Protein AF-A0AAV4V6W4-F1 (afdb_monomer_lite)

Radius of gyration: 23.02 Å; chains: 1; bounding box: 45×63×64 Å

Organism: Caerostris extrusa (NCBI:txid172846)

Sequence (185 aa):
MSIPEIDKEVYGETLLVRFGTELNCKTQCAIHQIRQISEDVLEKIPEDFPMADFYGKVSEESCVQPFTADIERGLKGELPWNEEMDELGDALASDAVPQIWASKAYPSLLPLGSWFSDLLQRYRALHHWVSSDFALPPTMWLGGLFSPQSFLTAVIQTSGRKHDLPLDKLSIHCEVTKKCRTSSF

Structure (mmCIF, N/CA/C/O backbone):
data_AF-A0AAV4V6W4-F1
#
_entry.id   AF-A0AAV4V6W4-F1
#
loop_
_atom_site.group_PDB
_atom_site.id
_atom_site.type_symbol
_atom_site.label_atom_id
_atom_site.label_alt_id
_atom_site.label_comp_id
_atom_site.label_asym_id
_atom_site.label_entity_id
_atom_site.label_seq_id
_atom_site.pdbx_PDB_ins_code
_atom_site.Cartn_x
_atom_site.Cartn_y
_atom_site.Cartn_z
_atom_site.occupancy
_atom_site.B_iso_or_equiv
_atom_site.auth_seq_id
_atom_site.auth_comp_id
_atom_site.auth_asym_id
_atom_site.auth_atom_id
_atom_site.pdbx_PDB_model_num
ATOM 1 N N . MET A 1 1 ? -1.783 33.850 17.883 1.00 33.12 1 MET A N 1
ATOM 2 C CA . MET A 1 1 ? -3.215 33.503 17.850 1.00 33.12 1 MET A CA 1
ATOM 3 C C . MET A 1 1 ? -3.389 32.438 18.910 1.00 33.12 1 MET A C 1
ATOM 5 O O . MET A 1 1 ? -2.858 31.351 18.742 1.00 33.12 1 MET A O 1
ATOM 9 N N . SER A 1 2 ? -3.912 32.822 20.071 1.00 28.48 2 SER A N 1
ATOM 10 C CA . SER A 1 2 ? -4.005 31.937 21.232 1.00 28.48 2 SER A CA 1
ATOM 11 C C . SER A 1 2 ? -5.044 30.861 20.946 1.00 28.48 2 SER A C 1
ATOM 13 O O . SER A 1 2 ? -6.168 31.191 20.572 1.00 28.48 2 SER A O 1
ATOM 15 N N . ILE A 1 3 ? -4.641 29.599 21.068 1.00 29.77 3 ILE A N 1
ATOM 16 C CA . ILE A 1 3 ? -5.547 28.453 21.005 1.00 29.77 3 ILE A CA 1
ATOM 17 C C . ILE A 1 3 ? -6.545 28.641 22.158 1.00 29.77 3 ILE A C 1
ATOM 19 O O . ILE A 1 3 ? -6.091 28.834 23.289 1.00 29.77 3 ILE A O 1
ATOM 23 N N . PRO A 1 4 ? -7.864 28.691 21.899 1.00 36.84 4 PRO A N 1
ATOM 24 C CA . PRO A 1 4 ? -8.839 28.834 22.969 1.00 36.84 4 PRO A CA 1
ATOM 25 C C . PRO A 1 4 ? -8.706 27.646 23.924 1.00 36.84 4 PRO A C 1
ATOM 27 O O . PRO A 1 4 ? -8.562 26.505 23.494 1.00 36.84 4 PRO A O 1
ATOM 30 N N . GLU A 1 5 ? -8.701 27.939 25.219 1.00 42.09 5 GLU A N 1
ATOM 31 C CA . GLU A 1 5 ? -8.676 26.953 26.293 1.00 42.09 5 GLU A CA 1
ATOM 32 C C . GLU A 1 5 ? -10.005 26.192 26.235 1.00 42.09 5 GLU A C 1
ATOM 34 O O . GLU A 1 5 ? -11.063 26.754 26.516 1.00 42.09 5 GLU A O 1
ATOM 39 N N . ILE A 1 6 ? -9.965 24.962 25.717 1.00 49.00 6 ILE A N 1
ATOM 40 C CA . ILE A 1 6 ? -11.178 24.198 25.439 1.00 49.00 6 ILE A CA 1
ATOM 41 C C . ILE A 1 6 ? -11.596 23.427 26.691 1.00 49.00 6 ILE A C 1
ATOM 43 O O . ILE A 1 6 ? -10.791 22.736 27.317 1.00 49.00 6 ILE A O 1
ATOM 47 N N . ASP A 1 7 ? -12.864 23.589 27.053 1.00 40.06 7 ASP A N 1
ATOM 48 C CA . ASP A 1 7 ? -13.449 23.132 28.305 1.00 40.06 7 ASP A CA 1
ATOM 49 C C . ASP A 1 7 ? -13.517 21.596 28.374 1.00 40.06 7 ASP A C 1
ATOM 51 O O . ASP A 1 7 ? -14.183 20.943 27.566 1.00 40.06 7 ASP A O 1
ATOM 55 N N . LYS A 1 8 ? -12.801 20.998 29.334 1.00 44.50 8 LYS A N 1
ATOM 56 C CA . LYS A 1 8 ? -12.671 19.534 29.480 1.00 44.50 8 LYS A CA 1
ATOM 57 C C . LYS A 1 8 ? -14.000 18.847 29.829 1.00 44.50 8 LYS A C 1
ATOM 59 O O . LYS A 1 8 ? -14.133 17.646 29.593 1.00 44.50 8 LYS A O 1
ATOM 64 N N . GLU A 1 9 ? -14.977 19.587 30.354 1.00 41.84 9 GLU A N 1
ATOM 65 C CA . GLU A 1 9 ? -16.300 19.066 30.730 1.00 41.84 9 GLU A CA 1
ATOM 66 C C . GLU A 1 9 ? -17.148 18.657 29.512 1.00 41.84 9 GLU A C 1
ATOM 68 O O . GLU A 1 9 ? -17.748 17.582 29.515 1.00 41.84 9 GLU A O 1
ATOM 73 N N . VAL A 1 10 ? -17.104 19.428 28.421 1.00 45.91 10 VAL A N 1
ATOM 74 C CA . VAL A 1 10 ? -17.884 19.159 27.194 1.00 45.91 10 VAL A CA 1
ATOM 75 C C . VAL A 1 10 ? -17.374 17.908 26.450 1.00 45.91 10 VAL A C 1
ATOM 77 O O . VAL A 1 10 ? -18.138 17.179 25.809 1.00 45.91 10 VAL A O 1
ATOM 80 N N . TYR A 1 11 ? -16.078 17.598 26.570 1.00 47.44 11 TYR A N 1
ATOM 81 C CA . TYR A 1 11 ? -15.470 16.396 25.979 1.00 47.44 11 TYR A CA 1
ATOM 82 C C . TYR A 1 11 ? -15.709 15.134 26.796 1.00 47.44 11 TYR A C 1
ATOM 84 O O . TYR A 1 11 ? -15.918 14.068 26.213 1.00 47.44 11 TYR A O 1
ATOM 92 N N . GLY A 1 12 ? -15.723 15.260 28.127 1.00 44.00 12 GLY A N 1
ATOM 93 C CA . GLY A 1 12 ? -16.172 14.189 29.011 1.00 44.00 12 GLY A CA 1
ATOM 94 C C . GLY A 1 12 ? -17.589 13.759 28.646 1.00 44.00 12 GLY A C 1
ATOM 95 O O . GLY A 1 12 ? -17.835 12.568 28.480 1.00 44.00 12 GLY A O 1
ATOM 96 N N . GLU A 1 13 ? -18.483 14.720 28.403 1.00 41.16 13 GLU A N 1
ATOM 97 C CA . GLU A 1 13 ? -19.840 14.448 27.929 1.00 41.16 13 GLU A CA 1
ATOM 98 C C . GLU A 1 13 ? -19.877 13.847 26.520 1.00 41.16 13 GLU A C 1
ATOM 100 O O . GLU A 1 13 ? -20.641 12.923 26.305 1.00 41.16 13 GLU A O 1
ATOM 105 N N . THR A 1 14 ? -19.040 14.261 25.567 1.00 46.94 14 THR A N 1
ATOM 106 C CA . THR A 1 14 ? -19.066 13.689 24.200 1.00 46.94 14 THR A CA 1
ATOM 107 C C . THR A 1 14 ? -18.572 12.234 24.161 1.00 46.94 14 THR A C 1
ATOM 109 O O . THR A 1 14 ? -19.187 11.385 23.508 1.00 46.94 14 THR A O 1
ATOM 112 N N . LEU A 1 15 ? -17.520 11.913 24.926 1.00 48.00 15 LEU A N 1
ATOM 113 C CA . LEU A 1 15 ? -17.068 10.534 25.137 1.00 48.00 15 LEU A CA 1
ATOM 114 C C . LEU A 1 15 ? -18.125 9.723 25.905 1.00 48.00 15 LEU A C 1
ATOM 116 O O . LEU A 1 15 ? -18.456 8.622 25.480 1.00 48.00 15 LEU A O 1
ATOM 120 N N . LEU A 1 16 ? -18.723 10.267 26.971 1.00 47.53 16 LEU A N 1
ATOM 121 C CA . LEU A 1 16 ? -19.797 9.613 27.739 1.00 47.53 16 LEU A CA 1
ATOM 122 C C . LEU A 1 16 ? -21.108 9.452 26.947 1.00 47.53 16 LEU A C 1
ATOM 124 O O . LEU A 1 16 ? -21.844 8.497 27.173 1.00 47.53 16 LEU A O 1
ATOM 128 N N . VAL A 1 17 ? -21.417 10.348 26.009 1.00 46.47 17 VAL A N 1
ATOM 129 C CA . VAL A 1 17 ? -22.643 10.313 25.196 1.00 46.47 17 VAL A CA 1
ATOM 130 C C . VAL A 1 17 ? -22.543 9.253 24.098 1.00 46.47 17 VAL A C 1
ATOM 132 O O . VAL A 1 17 ? -23.532 8.561 23.853 1.00 46.47 17 VAL A O 1
ATOM 135 N N . ARG A 1 18 ? -21.370 9.053 23.476 1.00 51.38 18 ARG A N 1
ATOM 136 C CA . ARG A 1 18 ? -21.176 7.973 22.484 1.00 51.38 18 ARG A CA 1
ATOM 137 C C . ARG A 1 18 ? -20.936 6.605 23.113 1.00 51.38 18 ARG A C 1
ATOM 139 O O . ARG A 1 18 ? -21.454 5.606 22.621 1.00 51.38 18 ARG A O 1
ATOM 146 N N . PHE A 1 19 ? -20.186 6.551 24.207 1.00 50.66 19 PHE A N 1
ATOM 147 C CA . PHE A 1 19 ? -19.845 5.298 24.879 1.00 50.66 19 PHE A CA 1
ATOM 148 C C . PHE A 1 19 ? -20.832 4.881 25.982 1.00 50.66 19 PHE A C 1
ATOM 150 O O . PHE A 1 19 ? -20.661 3.823 26.598 1.00 50.66 19 PHE A O 1
ATOM 157 N N . GLY A 1 20 ? -21.904 5.665 26.142 1.00 42.03 20 GLY A N 1
ATOM 158 C CA . GLY A 1 20 ? -22.973 5.475 27.112 1.00 42.03 20 GLY A CA 1
ATOM 159 C C . GLY A 1 20 ? -22.592 6.015 28.488 1.00 42.03 20 GLY A C 1
ATOM 160 O O . GLY A 1 20 ? -21.479 5.820 28.968 1.00 42.03 20 GLY A O 1
ATOM 161 N N . THR A 1 21 ? -23.552 6.647 29.161 1.00 39.69 21 THR A N 1
ATOM 162 C CA . THR A 1 21 ? -23.461 7.196 30.529 1.00 39.69 21 THR A CA 1
ATOM 163 C C . THR A 1 21 ? -23.244 6.143 31.627 1.00 39.69 21 THR A C 1
ATOM 165 O O . THR A 1 21 ? -23.417 6.414 32.810 1.00 39.69 21 THR A O 1
ATOM 168 N N . GLU A 1 22 ? -22.820 4.944 31.258 1.00 42.09 22 GLU A N 1
ATOM 169 C CA . GLU A 1 22 ? -22.267 3.937 32.142 1.00 42.09 22 GLU A CA 1
ATOM 170 C C . GLU A 1 22 ? -20.999 3.440 31.455 1.00 42.09 22 GLU A C 1
ATOM 172 O O . GLU A 1 22 ? -21.069 2.935 30.333 1.00 42.09 22 GLU A O 1
ATOM 177 N N . LEU A 1 23 ? -19.844 3.572 32.114 1.00 47.47 23 LEU A N 1
ATOM 178 C CA . LEU A 1 23 ? -18.607 2.887 31.734 1.00 47.47 23 LEU A CA 1
ATOM 179 C C . LEU A 1 23 ? -18.874 1.370 31.794 1.00 47.47 23 LEU A C 1
ATOM 181 O O . LEU A 1 23 ? -18.584 0.699 32.782 1.00 47.47 23 LEU A O 1
ATOM 185 N N . ASN A 1 24 ? -19.533 0.826 30.775 1.00 48.62 24 ASN A N 1
ATOM 186 C CA . ASN A 1 24 ? -19.860 -0.582 30.735 1.00 48.62 24 ASN A CA 1
ATOM 187 C C . ASN A 1 24 ? -18.595 -1.353 30.324 1.00 48.62 24 ASN A C 1
ATOM 189 O O . ASN A 1 24 ? -17.735 -0.855 29.591 1.00 48.62 24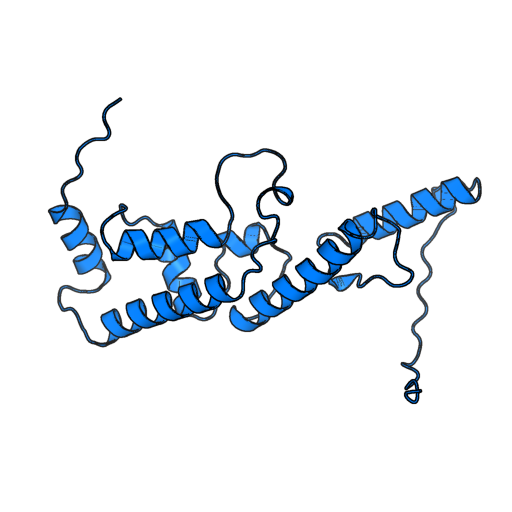 ASN A O 1
ATOM 193 N N . CYS A 1 25 ? -18.492 -2.596 30.789 1.00 47.81 25 CYS A N 1
ATOM 194 C CA . CYS A 1 25 ? -17.342 -3.458 30.528 1.00 47.81 25 CYS A CA 1
ATOM 195 C C . CYS A 1 25 ? -17.040 -3.623 29.023 1.00 47.81 25 CYS A C 1
ATOM 197 O O . CYS A 1 25 ? -15.876 -3.667 28.648 1.00 47.81 25 CYS A O 1
ATOM 199 N N . LYS A 1 26 ? -18.051 -3.631 28.142 1.00 43.03 26 LYS A N 1
ATOM 200 C CA . LYS A 1 26 ? -17.878 -3.739 26.680 1.00 43.03 26 LYS A CA 1
ATOM 201 C C . LYS A 1 26 ? -17.225 -2.500 26.079 1.00 43.03 26 LYS A C 1
ATOM 203 O O . LYS A 1 26 ? -16.376 -2.639 25.207 1.00 43.03 26 LYS A O 1
ATOM 208 N N . THR A 1 27 ? -17.583 -1.313 26.556 1.00 51.97 27 THR A N 1
ATOM 209 C CA . THR A 1 27 ? -16.978 -0.058 26.109 1.00 51.97 27 THR A CA 1
ATOM 210 C C . THR A 1 27 ? -15.506 0.022 26.518 1.00 51.97 27 THR A C 1
ATOM 212 O O . THR A 1 27 ? -14.640 0.327 25.700 1.00 51.97 27 THR A O 1
ATOM 215 N N . GLN A 1 28 ? -15.195 -0.337 27.767 1.00 58.72 28 GLN A N 1
ATOM 216 C CA . GLN A 1 28 ? -13.808 -0.440 28.230 1.00 58.72 28 GLN A CA 1
ATOM 217 C C . GLN A 1 28 ? -13.022 -1.523 27.481 1.00 58.72 28 GLN A C 1
ATOM 219 O O . GLN A 1 28 ? -11.860 -1.304 27.149 1.00 58.72 28 GLN A O 1
ATOM 224 N N . CYS A 1 29 ? -13.646 -2.665 27.179 1.00 57.53 29 CYS A N 1
ATOM 225 C CA . CYS A 1 29 ? -13.028 -3.713 26.370 1.00 57.53 29 CYS A CA 1
ATOM 226 C C . CYS A 1 29 ? -12.731 -3.238 24.944 1.00 57.53 29 CYS A C 1
ATOM 228 O O . CYS A 1 29 ? -11.644 -3.519 24.455 1.00 57.53 29 CYS A O 1
ATOM 230 N N . ALA A 1 30 ? -13.637 -2.493 24.302 1.00 59.16 30 ALA A N 1
ATOM 231 C CA . ALA A 1 30 ? -13.412 -1.942 22.965 1.00 59.16 30 ALA A CA 1
ATOM 232 C C . ALA A 1 30 ? -12.249 -0.936 22.954 1.00 59.16 30 ALA A C 1
ATOM 234 O O . ALA A 1 30 ? -11.364 -1.026 22.109 1.00 59.16 30 ALA A O 1
ATOM 235 N N . ILE A 1 31 ? -12.186 -0.042 23.946 1.00 63.66 31 ILE A N 1
ATOM 236 C CA . ILE A 1 31 ? -11.075 0.910 24.107 1.00 63.66 31 ILE A CA 1
ATOM 237 C C . ILE A 1 31 ? -9.745 0.179 24.348 1.00 63.66 31 ILE A C 1
ATOM 239 O O . ILE A 1 31 ? -8.727 0.534 23.756 1.00 63.66 31 ILE A O 1
ATOM 243 N N . HIS A 1 32 ? -9.738 -0.853 25.197 1.00 67.06 32 HIS A N 1
ATOM 244 C CA . HIS A 1 32 ? -8.544 -1.665 25.447 1.00 67.06 32 HIS A CA 1
ATOM 245 C C . HIS A 1 32 ? -8.108 -2.436 24.195 1.00 67.06 32 HIS A C 1
ATOM 247 O O . HIS A 1 32 ? -6.918 -2.543 23.918 1.00 67.06 32 HIS A O 1
ATOM 253 N N . GLN A 1 33 ? -9.062 -2.955 23.423 1.00 69.12 33 GLN A N 1
ATOM 254 C CA . GLN A 1 33 ? -8.794 -3.667 22.180 1.00 69.12 33 GLN A CA 1
ATOM 255 C C . GLN A 1 33 ? -8.196 -2.736 21.121 1.00 69.12 33 GLN A C 1
ATOM 257 O O . GLN A 1 33 ? -7.191 -3.08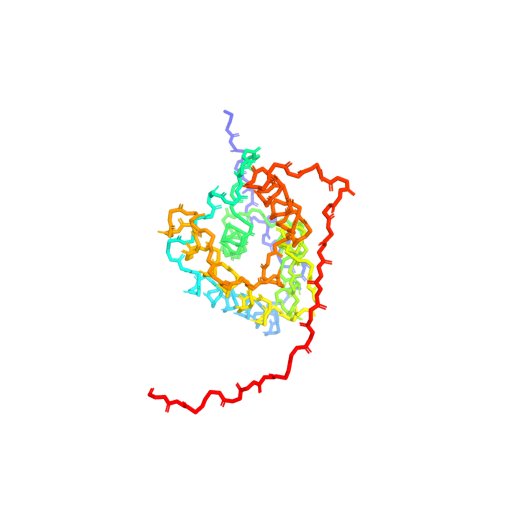9 20.514 1.00 69.12 33 GLN A O 1
ATOM 262 N N . ILE A 1 34 ? -8.764 -1.541 20.934 1.00 66.94 34 ILE A N 1
ATOM 263 C CA . ILE A 1 34 ? -8.236 -0.540 19.996 1.00 66.94 34 ILE A CA 1
ATOM 264 C C . ILE A 1 34 ? -6.813 -0.136 20.392 1.00 66.94 34 ILE A C 1
ATOM 266 O O . ILE A 1 34 ? -5.942 -0.110 19.528 1.00 66.94 34 ILE A O 1
ATOM 270 N N . ARG A 1 35 ? -6.560 0.098 21.689 1.00 68.94 35 ARG A N 1
ATOM 271 C CA . ARG A 1 35 ? -5.213 0.380 22.216 1.00 68.94 35 ARG A CA 1
ATOM 272 C C . ARG A 1 35 ? -4.220 -0.740 21.932 1.00 68.94 35 ARG A C 1
ATOM 274 O O . ARG A 1 35 ? -3.115 -0.487 21.477 1.00 68.94 35 ARG A O 1
ATOM 281 N N . GLN A 1 36 ? -4.619 -1.981 22.175 1.00 73.31 36 GLN A N 1
ATOM 282 C CA . GLN A 1 36 ? -3.742 -3.118 21.929 1.00 73.31 36 GLN A CA 1
ATOM 283 C C . GLN A 1 36 ? -3.433 -3.272 20.432 1.00 73.31 36 GLN A C 1
ATOM 285 O O . GLN A 1 36 ? -2.292 -3.515 20.059 1.00 73.31 36 GLN A O 1
ATOM 290 N N . ILE A 1 37 ? -4.427 -3.074 19.561 1.00 71.00 37 ILE A N 1
ATOM 291 C CA . ILE A 1 37 ? -4.232 -3.122 18.106 1.00 71.00 37 ILE A CA 1
ATOM 292 C C . ILE A 1 37 ? -3.329 -1.975 17.637 1.00 71.00 37 ILE A C 1
ATOM 294 O O . ILE A 1 37 ? -2.478 -2.195 16.776 1.00 71.00 37 ILE A O 1
ATOM 298 N N . SER A 1 38 ? -3.488 -0.765 18.184 1.00 67.06 38 SER A N 1
ATOM 299 C CA . SER A 1 38 ? -2.622 0.362 17.832 1.00 67.06 38 SER A CA 1
ATOM 300 C C . SER A 1 38 ? -1.179 0.108 18.256 1.00 67.06 38 SER A C 1
ATOM 302 O O . SER A 1 38 ? -0.285 0.263 17.430 1.00 67.06 38 SER A O 1
ATOM 304 N N . GLU A 1 39 ? -0.951 -0.354 19.486 1.00 71.69 39 GLU A N 1
ATOM 305 C CA . GLU A 1 39 ? 0.382 -0.720 19.983 1.00 71.69 39 GLU A CA 1
ATOM 306 C C . GLU A 1 39 ? 1.023 -1.823 19.121 1.00 71.69 39 GLU A C 1
ATOM 308 O O . GLU A 1 39 ? 2.155 -1.664 18.662 1.00 71.69 39 GLU A O 1
ATOM 313 N N . ASP A 1 40 ? 0.275 -2.883 18.797 1.00 73.62 40 ASP A N 1
ATOM 314 C CA . ASP A 1 40 ? 0.742 -3.990 17.951 1.00 73.62 40 ASP A CA 1
ATOM 315 C C . ASP A 1 40 ? 1.117 -3.538 16.527 1.00 73.62 40 ASP A C 1
ATOM 317 O O . ASP A 1 40 ? 2.010 -4.113 15.891 1.00 73.62 40 ASP A O 1
ATOM 321 N N . VAL A 1 41 ? 0.396 -2.554 15.980 1.00 69.88 41 VAL A N 1
ATOM 322 C CA . VAL A 1 41 ? 0.697 -1.960 14.671 1.00 69.88 41 VAL A CA 1
ATOM 323 C C . VAL A 1 41 ? 1.952 -1.101 14.768 1.00 69.88 41 VAL A C 1
ATOM 325 O O . VAL A 1 41 ? 2.839 -1.243 13.927 1.00 69.88 41 VAL A O 1
ATOM 328 N N . LEU A 1 42 ? 2.047 -0.255 15.796 1.00 70.12 42 LEU A N 1
ATOM 329 C CA . LEU A 1 42 ? 3.180 0.639 16.031 1.00 70.12 42 LEU A CA 1
ATOM 330 C C . LEU A 1 42 ? 4.487 -0.135 16.240 1.00 70.12 42 LEU A C 1
ATOM 332 O O . LEU A 1 42 ? 5.493 0.217 15.628 1.00 70.12 42 LEU A O 1
ATOM 336 N N . GLU A 1 43 ? 4.469 -1.219 17.021 1.00 74.00 43 GLU A N 1
ATOM 337 C CA . GLU A 1 43 ? 5.651 -2.052 17.293 1.00 74.00 43 GLU A CA 1
ATOM 338 C C . GLU A 1 43 ? 6.212 -2.701 16.019 1.00 74.00 43 GLU A C 1
ATOM 340 O O . GLU A 1 43 ? 7.421 -2.875 15.857 1.00 74.00 43 GLU A O 1
ATOM 345 N N . LYS A 1 44 ? 5.339 -3.068 15.080 1.00 70.88 44 LYS A N 1
ATOM 346 C CA . LYS A 1 44 ? 5.743 -3.772 13.858 1.00 70.88 44 LYS A CA 1
ATOM 347 C C . LYS A 1 44 ? 6.232 -2.838 12.751 1.00 70.88 44 LYS A C 1
ATOM 349 O O . LYS A 1 44 ? 6.675 -3.337 11.709 1.00 70.88 44 LYS A O 1
ATOM 354 N N . ILE A 1 45 ? 6.144 -1.520 12.934 1.00 67.19 45 ILE A N 1
ATOM 355 C CA . ILE A 1 45 ? 6.661 -0.542 11.973 1.00 67.19 45 ILE A CA 1
ATOM 356 C C . ILE A 1 45 ? 8.188 -0.463 12.135 1.00 67.19 45 ILE A C 1
ATOM 358 O O . ILE A 1 45 ? 8.667 -0.147 13.219 1.00 67.19 45 ILE A O 1
ATOM 362 N N . PRO A 1 46 ? 8.981 -0.752 11.083 1.00 66.19 46 PRO A N 1
ATOM 363 C CA . PRO A 1 46 ? 10.433 -0.589 11.139 1.00 66.19 46 PRO A CA 1
ATOM 364 C C . PRO A 1 46 ? 10.822 0.869 11.426 1.00 66.19 46 PRO A C 1
ATOM 366 O O . PRO A 1 46 ? 10.237 1.768 10.826 1.00 66.19 46 PRO A O 1
ATOM 369 N N . GLU A 1 47 ? 11.843 1.101 12.261 1.00 58.75 47 GLU A N 1
ATOM 370 C CA . GLU A 1 47 ? 12.336 2.457 12.587 1.00 58.75 47 GLU A CA 1
ATOM 371 C C . GLU A 1 47 ? 12.774 3.241 11.337 1.00 58.75 47 GLU A C 1
ATOM 373 O O . GLU A 1 47 ? 12.521 4.437 11.229 1.00 58.75 47 GLU A O 1
ATOM 378 N N . ASP A 1 48 ? 13.347 2.542 10.352 1.00 57.75 48 ASP A N 1
ATOM 379 C CA . ASP A 1 48 ? 13.795 3.115 9.079 1.00 57.75 48 ASP A CA 1
ATOM 380 C C . ASP A 1 48 ? 12.686 3.198 8.021 1.00 57.75 48 ASP A C 1
ATOM 382 O O . ASP A 1 48 ? 12.988 3.423 6.851 1.00 57.75 48 ASP A O 1
ATOM 386 N N . PHE A 1 49 ? 11.411 2.962 8.361 1.00 59.69 49 PHE A N 1
ATOM 387 C CA . PHE A 1 49 ? 10.327 3.152 7.398 1.00 59.69 49 PHE A CA 1
ATOM 388 C C . PHE A 1 49 ? 10.321 4.630 6.976 1.00 59.69 49 PHE A C 1
ATOM 390 O O . PHE A 1 49 ? 9.975 5.479 7.801 1.00 59.69 49 PHE A O 1
ATOM 397 N N . PRO A 1 50 ? 10.699 4.979 5.725 1.00 54.53 50 PRO A N 1
ATOM 398 C CA . PRO A 1 50 ? 10.870 6.344 5.283 1.00 54.53 50 PRO A CA 1
ATOM 399 C C . PRO A 1 50 ? 9.482 6.882 4.996 1.00 54.53 50 PRO A C 1
ATOM 401 O O . PRO A 1 50 ? 8.991 6.971 3.868 1.00 54.53 50 PRO A O 1
ATOM 404 N N . MET A 1 51 ? 8.810 7.193 6.089 1.00 46.62 51 MET A N 1
ATOM 405 C CA . MET A 1 51 ? 7.434 7.604 6.081 1.00 46.62 51 MET A CA 1
ATOM 406 C C . MET A 1 51 ? 7.295 8.973 5.408 1.00 46.62 51 MET A C 1
ATOM 408 O O . MET A 1 51 ? 6.224 9.286 4.915 1.00 46.62 51 MET A O 1
ATOM 412 N N . ALA A 1 52 ? 8.390 9.740 5.325 1.00 45.47 52 ALA A N 1
ATOM 413 C CA . ALA A 1 52 ? 8.514 10.994 4.590 1.00 45.47 52 ALA A CA 1
ATOM 414 C C . ALA A 1 52 ? 8.710 10.810 3.070 1.00 45.47 52 ALA A C 1
ATOM 416 O O . ALA A 1 52 ? 8.193 11.610 2.291 1.00 45.47 52 ALA A O 1
ATOM 417 N N . ASP A 1 53 ? 9.395 9.750 2.625 1.00 43.06 53 ASP A N 1
ATOM 418 C CA . ASP A 1 53 ? 9.771 9.582 1.209 1.00 43.06 53 ASP A CA 1
ATOM 419 C C . ASP A 1 53 ? 8.616 9.067 0.336 1.00 43.06 53 ASP A C 1
ATOM 421 O O . ASP A 1 53 ? 8.643 9.203 -0.888 1.00 43.06 53 ASP A O 1
ATOM 425 N N . PHE A 1 54 ? 7.558 8.528 0.953 1.00 42.34 54 PHE A N 1
ATOM 426 C CA . PHE A 1 54 ? 6.321 8.162 0.255 1.00 42.34 54 PHE A CA 1
ATOM 427 C C . PHE A 1 54 ? 5.448 9.376 -0.117 1.00 42.34 54 PHE A C 1
ATOM 429 O O . PHE A 1 54 ? 4.525 9.238 -0.922 1.00 42.34 54 PHE A O 1
ATOM 436 N N . TYR A 1 55 ? 5.736 10.567 0.426 1.00 46.91 55 TYR A N 1
ATOM 437 C CA . TYR A 1 55 ? 4.913 11.767 0.261 1.00 46.91 55 TYR A CA 1
ATOM 438 C C . TYR A 1 55 ? 5.720 12.931 -0.306 1.00 46.91 55 TYR A C 1
ATOM 440 O O . TYR A 1 55 ? 6.146 13.856 0.385 1.00 46.91 55 TYR A O 1
ATOM 448 N N . GLY A 1 56 ? 5.864 12.945 -1.627 1.00 35.44 56 GLY A N 1
ATOM 449 C CA . GLY A 1 56 ? 6.166 14.188 -2.322 1.00 35.44 56 GLY A CA 1
ATOM 450 C C . GLY A 1 56 ? 5.062 15.227 -2.071 1.00 35.44 56 GLY A C 1
ATOM 451 O O . GLY A 1 56 ? 3.988 15.130 -2.653 1.00 35.44 56 GLY A O 1
ATOM 452 N N . LYS A 1 57 ? 5.366 16.226 -1.229 1.00 39.84 57 LYS A N 1
ATOM 453 C CA . LYS A 1 57 ? 4.711 17.544 -1.077 1.00 39.84 57 LYS A CA 1
ATOM 454 C C . LYS A 1 57 ? 3.171 17.571 -1.079 1.00 39.84 57 LYS A C 1
ATOM 456 O O . LYS A 1 57 ? 2.594 18.135 -2.001 1.00 39.84 57 LYS A O 1
ATOM 461 N N . VAL A 1 58 ? 2.530 17.144 0.008 1.00 38.22 58 VAL A N 1
ATOM 462 C CA . VAL A 1 58 ? 1.354 17.837 0.584 1.00 38.22 58 VAL A CA 1
ATOM 463 C C . VAL A 1 58 ? 1.428 17.671 2.107 1.00 38.22 58 VAL A C 1
ATOM 465 O O . VAL A 1 58 ? 1.913 16.656 2.591 1.00 38.22 58 VAL A O 1
ATOM 468 N N . SER A 1 59 ? 1.041 18.725 2.819 1.00 38.50 59 SER A N 1
ATOM 469 C CA . SER A 1 59 ? 1.090 18.929 4.267 1.00 38.50 59 SER A CA 1
ATOM 470 C C . SER A 1 59 ? 0.753 17.711 5.133 1.00 38.50 59 SER A C 1
ATOM 472 O O . SER A 1 59 ? -0.306 17.112 4.981 1.00 38.50 59 SER A O 1
ATOM 474 N N . GLU A 1 60 ? 1.655 17.501 6.090 1.00 44.03 60 GLU A N 1
ATOM 475 C CA . GLU A 1 60 ? 1.438 17.013 7.454 1.00 44.03 60 GLU A CA 1
ATOM 476 C C . GLU A 1 60 ? 0.984 15.553 7.644 1.00 44.03 60 GLU A C 1
ATOM 478 O O . GLU A 1 60 ? -0.169 15.172 7.493 1.00 44.03 60 GLU A O 1
ATOM 483 N N . GLU A 1 61 ? 1.996 14.788 8.072 1.00 42.44 61 GLU A N 1
ATOM 484 C CA . GLU A 1 61 ? 1.967 13.590 8.909 1.00 42.44 61 GLU A CA 1
ATOM 485 C C . GLU A 1 61 ? 1.486 12.273 8.270 1.00 42.44 61 GLU A C 1
ATOM 487 O O . GLU A 1 61 ? 0.568 12.175 7.460 1.00 42.44 61 GLU A O 1
ATOM 492 N N . SER A 1 62 ? 2.230 11.213 8.585 1.00 48.59 62 SER A N 1
ATOM 493 C CA . SER A 1 62 ? 2.093 9.884 7.993 1.00 48.59 62 SER A CA 1
ATOM 494 C C . SER A 1 62 ? 0.698 9.273 8.149 1.00 48.59 62 SER A C 1
ATOM 496 O O . SER A 1 62 ? -0.005 9.574 9.089 1.00 48.59 62 SER A O 1
ATOM 498 N N . CYS A 1 63 ? 0.250 8.378 7.270 1.00 51.75 63 CYS A N 1
ATOM 499 C CA . CYS A 1 63 ? -1.133 7.891 7.372 1.00 51.75 63 CYS A CA 1
ATOM 500 C C . CYS A 1 63 ? -1.410 7.002 8.598 1.00 51.75 63 CYS A C 1
ATOM 502 O O . CYS A 1 63 ? -2.529 7.032 9.094 1.00 51.75 63 CYS A O 1
ATOM 504 N N . VAL A 1 64 ? -0.426 6.234 9.087 1.00 54.44 64 VAL A N 1
ATOM 505 C CA . VAL A 1 64 ? -0.643 5.222 10.142 1.00 54.44 64 VAL A CA 1
ATOM 506 C C . VAL A 1 64 ? -0.288 5.742 11.539 1.00 54.44 64 VAL A C 1
ATOM 508 O O . VAL A 1 64 ? -1.139 5.731 12.416 1.00 54.44 64 VAL A O 1
ATOM 511 N N . GLN A 1 65 ? 0.937 6.243 11.736 1.00 53.53 65 GLN A N 1
ATOM 512 C CA . GLN A 1 65 ? 1.488 6.606 13.054 1.00 53.53 65 GLN A CA 1
ATOM 513 C C . GLN A 1 65 ? 0.757 7.757 13.788 1.00 53.53 65 GLN A C 1
ATOM 515 O O . GLN A 1 65 ? 0.349 7.547 14.930 1.00 53.53 65 GLN A O 1
ATOM 520 N N . PRO A 1 66 ? 0.541 8.950 13.198 1.00 55.38 66 PRO A N 1
ATOM 521 C CA . PRO A 1 66 ? -0.124 10.066 13.865 1.00 55.38 66 PRO A CA 1
ATOM 522 C C . PRO A 1 66 ? -1.592 9.750 14.105 1.00 55.38 66 PRO A C 1
ATOM 524 O O . PRO A 1 66 ? -2.101 10.103 15.150 1.00 55.38 66 PRO A O 1
ATOM 527 N N . PHE A 1 67 ? -2.252 8.984 13.232 1.00 61.31 67 PHE A N 1
ATOM 528 C CA . PHE A 1 67 ? -3.657 8.629 13.424 1.00 61.31 67 PHE A CA 1
ATOM 529 C C . PHE A 1 67 ? -3.870 7.628 14.569 1.00 61.31 67 PHE A C 1
ATOM 531 O O . PHE A 1 67 ? -4.806 7.782 15.352 1.00 61.31 67 PHE A O 1
ATOM 538 N N . THR A 1 68 ? -2.981 6.640 14.740 1.00 63.91 68 THR A N 1
ATOM 539 C CA . THR A 1 68 ? -3.008 5.774 15.933 1.00 63.91 68 THR A CA 1
ATOM 540 C C . THR A 1 68 ? -2.606 6.526 17.204 1.00 63.91 68 THR A C 1
ATOM 542 O O . THR A 1 68 ? -3.210 6.316 18.255 1.00 63.91 68 THR A O 1
ATOM 545 N N . ALA A 1 69 ? -1.636 7.442 17.115 1.00 69.44 69 ALA A N 1
ATOM 546 C CA . ALA A 1 69 ? -1.222 8.277 18.243 1.00 69.44 69 ALA A CA 1
ATOM 547 C C . ALA A 1 69 ? -2.314 9.279 18.655 1.00 69.44 69 ALA A C 1
ATOM 549 O O . ALA A 1 69 ? -2.500 9.555 19.840 1.00 69.44 69 ALA A O 1
ATOM 550 N N . ASP A 1 70 ? -3.075 9.792 17.696 1.00 72.56 70 ASP A N 1
ATOM 551 C CA . ASP A 1 70 ? -4.168 10.725 17.928 1.00 72.56 70 ASP A CA 1
ATOM 552 C C . ASP A 1 70 ? -5.363 10.043 18.593 1.00 72.56 70 ASP A C 1
ATOM 554 O O . ASP A 1 70 ? -5.969 10.646 19.478 1.00 72.56 70 ASP A O 1
ATOM 558 N N . ILE A 1 71 ? -5.630 8.763 18.300 1.00 71.50 71 ILE A N 1
ATOM 559 C CA . ILE A 1 71 ? -6.559 7.958 19.110 1.00 71.50 71 ILE A CA 1
ATOM 560 C C . ILE A 1 71 ? -6.062 7.844 20.552 1.00 71.50 71 ILE A C 1
ATOM 562 O O . ILE A 1 71 ? -6.841 8.053 21.481 1.00 71.50 71 ILE A O 1
ATOM 566 N N . GLU A 1 72 ? -4.780 7.553 20.786 1.00 72.00 72 GLU A N 1
ATOM 567 C CA . GLU A 1 72 ? -4.262 7.471 22.156 1.00 72.00 72 GLU A CA 1
ATOM 568 C C . GLU A 1 72 ? -4.373 8.798 22.912 1.00 72.00 72 GLU A C 1
ATOM 570 O O . GLU A 1 72 ? -4.728 8.806 24.096 1.00 72.00 72 GLU A O 1
ATOM 575 N N . ARG A 1 73 ? -4.079 9.913 22.241 1.00 72.25 73 ARG A N 1
ATOM 576 C CA . ARG A 1 73 ? -4.179 11.272 22.791 1.00 72.25 73 ARG A CA 1
ATOM 577 C C . ARG A 1 73 ? -5.634 11.679 23.013 1.00 72.25 73 ARG A C 1
ATOM 579 O O . ARG A 1 73 ? -5.946 12.245 24.059 1.00 72.25 73 ARG A O 1
ATOM 586 N N . GLY A 1 74 ? -6.537 11.322 22.102 1.00 72.25 74 GLY A N 1
ATOM 587 C CA . GLY A 1 74 ? -7.984 11.476 22.262 1.00 72.25 74 GLY A CA 1
ATOM 588 C C . GLY A 1 74 ? -8.508 10.689 23.467 1.00 72.25 74 GLY A C 1
ATOM 589 O O . GLY A 1 74 ? -9.214 11.241 24.308 1.00 72.25 74 GLY A O 1
ATOM 590 N N . LEU A 1 75 ? -8.063 9.439 23.644 1.00 68.75 75 LEU A N 1
ATOM 591 C CA . LEU A 1 75 ? -8.390 8.601 24.808 1.00 68.75 75 LEU A CA 1
ATOM 592 C C . LEU A 1 75 ? -7.814 9.138 26.130 1.00 68.75 75 LEU A C 1
ATOM 594 O O . LEU A 1 75 ? -8.367 8.864 27.195 1.00 68.75 75 LEU A O 1
ATOM 598 N N . LYS A 1 76 ? -6.699 9.877 26.084 1.00 69.69 76 LYS A N 1
ATOM 599 C CA . LYS A 1 76 ? -6.117 10.587 27.239 1.00 69.69 76 LYS A CA 1
ATOM 600 C C . LYS A 1 76 ? -6.784 11.949 27.498 1.00 69.69 76 LYS A C 1
ATOM 602 O O . LYS A 1 76 ? -6.496 12.569 28.520 1.00 69.69 76 LYS A O 1
ATOM 607 N N . GLY A 1 77 ? -7.676 12.406 26.613 1.00 69.44 77 GLY A N 1
ATOM 608 C CA . GLY A 1 77 ? -8.315 13.724 26.687 1.00 69.44 77 GLY A CA 1
ATOM 609 C C . GLY A 1 77 ? -7.381 14.887 26.329 1.00 69.44 77 GLY A C 1
ATOM 610 O O . GLY A 1 77 ? -7.620 16.021 26.738 1.00 69.44 77 GLY A O 1
ATOM 611 N N . GLU A 1 78 ? -6.293 14.606 25.610 1.00 74.06 78 GLU A N 1
ATOM 612 C CA . GLU A 1 78 ? -5.292 15.588 25.170 1.00 74.06 78 GLU A CA 1
ATOM 613 C C . GLU A 1 78 ? -5.640 16.219 23.814 1.00 74.06 78 GLU A C 1
ATOM 615 O O . GLU A 1 78 ? -5.119 17.282 23.476 1.00 74.06 78 GLU A O 1
ATOM 620 N N . LEU A 1 79 ? -6.518 15.572 23.043 1.00 73.06 79 LEU A N 1
ATOM 621 C CA . LEU A 1 79 ? -7.046 16.063 21.774 1.00 73.06 79 LEU A CA 1
ATOM 622 C C . LEU A 1 79 ? -8.577 16.020 21.765 1.00 73.06 79 LEU A C 1
ATOM 624 O O . LEU A 1 79 ? -9.163 15.108 22.355 1.00 73.06 79 LEU A O 1
ATOM 628 N N . PRO A 1 80 ? -9.232 16.969 21.070 1.00 73.88 80 PRO A N 1
ATOM 629 C CA . PRO A 1 80 ? -10.656 16.873 20.808 1.00 73.88 80 PRO A CA 1
ATOM 630 C C . PRO A 1 80 ? -10.938 15.656 19.923 1.00 73.88 80 PRO A C 1
ATOM 632 O O . PRO A 1 80 ? -10.312 15.483 18.878 1.00 73.88 80 PRO A O 1
ATOM 635 N N . TRP A 1 81 ? -11.898 14.831 20.337 1.00 74.75 81 TRP A N 1
ATOM 636 C CA . TRP A 1 81 ? -12.352 13.697 19.538 1.00 74.75 81 TRP A CA 1
ATOM 637 C C . TRP A 1 81 ? -13.048 14.192 18.265 1.00 74.75 81 TRP A C 1
ATOM 639 O O . TRP A 1 81 ? -13.896 15.087 18.335 1.00 74.75 81 TRP A O 1
ATOM 649 N N . ASN A 1 82 ? -12.687 13.635 17.110 1.00 79.12 82 ASN A N 1
ATOM 650 C CA . ASN A 1 82 ? -13.210 14.037 15.805 1.00 79.12 82 ASN A CA 1
ATOM 651 C C . ASN A 1 82 ? -13.795 12.836 15.033 1.00 79.12 82 ASN A C 1
ATOM 653 O O . ASN A 1 82 ? -13.674 11.688 15.453 1.00 79.12 82 ASN A O 1
ATOM 657 N N . GLU A 1 83 ? -14.447 13.112 13.902 1.00 79.12 83 GLU A N 1
ATOM 658 C CA . GLU A 1 83 ? -15.096 12.088 13.067 1.00 79.12 83 GLU A CA 1
ATOM 659 C C . GLU A 1 83 ? -14.092 11.087 12.468 1.00 79.12 83 GLU A C 1
ATOM 661 O O . GLU A 1 83 ? -14.378 9.897 12.381 1.00 79.12 83 GLU A O 1
ATOM 666 N N . GLU A 1 84 ? -12.877 11.529 12.137 1.00 76.12 84 GLU A N 1
ATOM 667 C CA . GLU A 1 84 ? -11.831 10.650 11.599 1.00 76.12 84 GLU A CA 1
ATOM 668 C C . GLU A 1 84 ? -11.344 9.628 12.645 1.00 76.12 84 GLU A C 1
ATOM 670 O O . GLU A 1 84 ? -11.065 8.477 12.308 1.00 76.12 84 GLU A O 1
ATOM 675 N N . MET A 1 85 ? -11.276 10.023 13.923 1.00 75.62 85 MET A N 1
ATOM 676 C CA . MET A 1 85 ? -10.970 9.129 15.046 1.00 75.62 85 MET A CA 1
ATOM 677 C C . MET A 1 85 ? -12.099 8.119 15.294 1.00 75.62 85 MET A C 1
ATOM 679 O O . MET A 1 85 ? -11.802 6.967 15.616 1.00 75.62 85 MET A O 1
ATOM 683 N N . ASP A 1 86 ? -13.366 8.519 15.118 1.00 78.44 86 ASP A N 1
ATOM 684 C CA . ASP A 1 86 ? -14.521 7.608 15.174 1.00 78.44 86 ASP A CA 1
ATOM 685 C C . ASP A 1 86 ? -14.414 6.527 14.084 1.00 78.44 86 ASP A C 1
ATOM 687 O O . ASP A 1 86 ? -14.432 5.332 14.388 1.00 78.44 86 ASP A O 1
ATOM 691 N N . GLU A 1 87 ? -14.238 6.931 12.823 1.00 80.44 87 GLU A N 1
ATOM 692 C CA . GLU A 1 87 ? -14.132 6.001 11.689 1.00 80.44 87 GLU A CA 1
ATOM 693 C C . GLU A 1 87 ? -12.933 5.054 11.819 1.00 80.44 87 GLU A C 1
ATOM 695 O O . GLU A 1 87 ? -13.023 3.861 11.503 1.00 80.44 87 GLU A O 1
ATOM 700 N N . LEU A 1 88 ? -11.802 5.580 12.293 1.00 78.31 88 LEU A N 1
ATOM 701 C CA . LEU A 1 88 ? -10.609 4.791 12.561 1.00 78.31 88 LEU A CA 1
ATOM 702 C C . LEU A 1 88 ? -10.863 3.771 13.677 1.00 78.31 88 LEU A C 1
ATOM 704 O O . LEU A 1 88 ? -10.551 2.594 13.498 1.00 78.31 88 LEU A O 1
ATOM 708 N N . GLY A 1 89 ? -11.453 4.189 14.799 1.00 76.62 89 GLY A N 1
ATOM 709 C CA . GLY A 1 89 ? -11.779 3.304 15.918 1.00 76.62 89 GLY A CA 1
ATOM 710 C C . GLY A 1 89 ? -12.710 2.157 15.515 1.00 76.62 89 GLY A C 1
ATOM 711 O O . GLY A 1 89 ? -12.426 0.997 15.829 1.00 76.62 89 GLY A O 1
ATOM 712 N N . ASP A 1 90 ? -13.767 2.459 14.757 1.00 81.62 90 ASP A N 1
ATOM 713 C CA . ASP A 1 90 ? -14.730 1.468 14.261 1.00 81.62 90 ASP A CA 1
ATOM 714 C C . ASP A 1 90 ? -14.081 0.459 13.296 1.00 81.62 90 ASP A C 1
ATOM 716 O O . ASP A 1 90 ? -14.326 -0.753 13.379 1.00 81.62 90 ASP A O 1
ATOM 720 N N . ALA A 1 91 ? -13.211 0.930 12.398 1.00 82.38 91 ALA A N 1
ATOM 721 C CA . ALA A 1 91 ? -12.474 0.064 11.480 1.00 82.38 91 ALA A CA 1
ATOM 722 C C . ALA A 1 91 ? -11.508 -0.872 12.227 1.00 82.38 91 ALA A C 1
ATOM 724 O O . ALA A 1 91 ? -11.504 -2.081 11.984 1.00 82.38 91 ALA A O 1
ATOM 725 N N . LEU A 1 92 ? -10.744 -0.344 13.190 1.00 79.56 92 LEU A N 1
ATOM 726 C CA . LEU A 1 92 ? -9.817 -1.142 14.000 1.00 79.56 92 LEU A CA 1
ATOM 727 C C . LEU A 1 92 ? -10.554 -2.200 14.832 1.00 79.56 92 LEU A C 1
ATOM 729 O O . LEU A 1 92 ? -10.133 -3.357 14.875 1.00 79.56 92 LEU A O 1
ATOM 733 N N . ALA A 1 93 ? -11.681 -1.837 15.450 1.00 77.75 93 ALA A N 1
ATOM 734 C CA . ALA A 1 93 ? -12.490 -2.764 16.242 1.00 77.75 93 ALA A CA 1
ATOM 735 C C . ALA A 1 93 ? -13.112 -3.896 15.400 1.00 77.75 93 ALA A C 1
ATOM 737 O O . ALA A 1 93 ? -13.381 -4.979 15.924 1.00 77.75 93 ALA A O 1
ATOM 738 N N . SER A 1 94 ? -13.325 -3.663 14.102 1.00 83.62 94 SER A N 1
ATOM 739 C CA . SER A 1 94 ? -13.918 -4.623 13.163 1.00 83.62 94 SER A CA 1
ATOM 740 C C . SER A 1 94 ? -12.900 -5.414 12.326 1.00 83.62 94 SER A C 1
ATOM 742 O O . SER A 1 94 ? -13.306 -6.119 11.402 1.00 83.62 94 SER A O 1
ATOM 744 N N . ASP A 1 95 ? -11.599 -5.343 12.649 1.00 84.31 95 ASP A N 1
ATOM 745 C CA . ASP A 1 95 ? -10.502 -5.961 11.870 1.00 84.31 95 ASP A CA 1
ATOM 746 C C . ASP A 1 95 ? -10.483 -5.501 10.393 1.00 84.31 95 ASP A C 1
ATOM 748 O O . ASP A 1 95 ? -10.031 -6.205 9.484 1.00 84.31 95 ASP A O 1
ATOM 752 N N . ALA A 1 96 ? -10.982 -4.289 10.140 1.00 87.94 96 ALA A N 1
ATOM 753 C CA . ALA A 1 96 ? -11.042 -3.673 8.825 1.00 87.94 96 ALA A CA 1
ATOM 754 C C . ALA A 1 96 ? -9.916 -2.649 8.644 1.00 87.94 96 ALA A C 1
ATOM 756 O O . A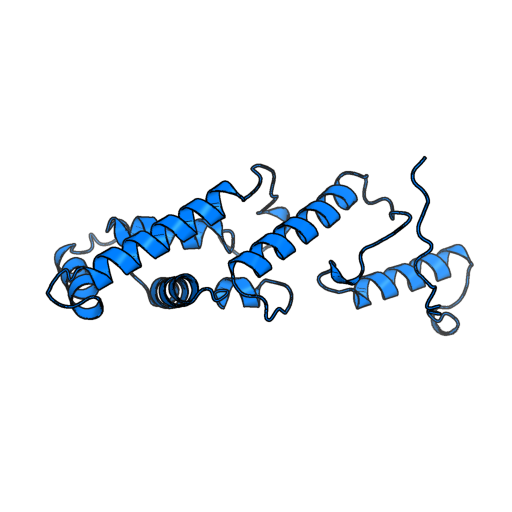LA A 1 96 ? -9.449 -2.017 9.590 1.00 87.94 96 ALA A O 1
ATOM 757 N N . VAL A 1 97 ? -9.485 -2.458 7.395 1.00 86.44 97 VAL A N 1
ATOM 758 C CA . VAL A 1 97 ? -8.524 -1.404 7.055 1.00 86.44 97 VAL A CA 1
ATOM 759 C C . VAL A 1 97 ? -9.261 -0.057 7.035 1.00 86.44 97 VAL A C 1
ATOM 761 O O . VAL A 1 97 ? -10.195 0.098 6.243 1.00 86.44 97 VAL A O 1
ATOM 764 N N . PRO A 1 98 ? -8.850 0.928 7.851 1.00 85.75 98 PRO A N 1
ATOM 765 C CA . PRO A 1 98 ? -9.417 2.273 7.844 1.00 85.75 98 PRO A CA 1
ATOM 766 C C . PRO A 1 98 ? -9.352 2.914 6.454 1.00 85.75 98 PRO A C 1
ATOM 768 O O . PRO A 1 98 ? -8.334 2.823 5.760 1.00 85.75 98 PRO A O 1
ATOM 771 N N . GLN A 1 99 ? -10.413 3.619 6.050 1.00 84.38 99 GLN A N 1
ATOM 772 C CA . GLN A 1 99 ? -10.489 4.235 4.716 1.00 84.38 99 GLN A CA 1
ATOM 773 C C . GLN A 1 99 ? -9.391 5.276 4.475 1.00 84.38 99 GLN A C 1
ATOM 775 O O . GLN A 1 99 ? -8.853 5.388 3.370 1.00 84.38 99 GLN A O 1
ATOM 780 N N . ILE A 1 100 ? -8.981 5.988 5.522 1.00 79.12 100 ILE A N 1
ATOM 781 C CA . ILE A 1 100 ? -7.876 6.945 5.448 1.00 79.12 100 ILE A CA 1
ATOM 782 C C . ILE A 1 100 ? -6.526 6.281 5.120 1.00 79.12 100 ILE A C 1
ATOM 784 O O . ILE A 1 100 ? -5.666 6.901 4.491 1.00 79.12 100 ILE A O 1
ATOM 788 N N . TRP A 1 101 ? -6.347 5.002 5.471 1.00 84.06 101 TRP A N 1
ATOM 789 C CA . TRP A 1 101 ? -5.182 4.206 5.070 1.00 84.06 101 TRP A CA 1
ATOM 790 C C . TRP A 1 101 ? -5.389 3.606 3.684 1.00 84.06 101 TRP A C 1
ATOM 792 O O . TRP A 1 101 ? -4.507 3.714 2.832 1.00 84.06 101 TRP A O 1
ATOM 802 N N . ALA A 1 102 ? -6.566 3.027 3.432 1.00 84.25 102 ALA A N 1
ATOM 803 C CA . ALA A 1 102 ? -6.896 2.377 2.166 1.00 84.25 102 ALA A CA 1
ATOM 804 C C . ALA A 1 102 ? -6.823 3.338 0.965 1.00 84.25 102 ALA A C 1
ATOM 806 O O . ALA A 1 102 ? -6.290 2.969 -0.079 1.00 84.25 102 ALA A O 1
ATOM 807 N N . SER A 1 103 ? -7.282 4.584 1.124 1.00 82.44 103 SER A N 1
ATOM 808 C CA . SER A 1 103 ? -7.247 5.624 0.080 1.00 82.44 103 SER A CA 1
ATOM 809 C C . SER A 1 103 ? -5.833 6.015 -0.363 1.00 82.44 103 SER A C 1
ATOM 811 O O . SER A 1 103 ? -5.644 6.488 -1.484 1.00 82.44 103 SER A O 1
ATOM 813 N N . LYS A 1 104 ? -4.838 5.797 0.502 1.00 76.75 104 LYS A N 1
ATOM 814 C CA . LYS A 1 104 ? -3.417 6.080 0.250 1.00 76.75 104 LYS A CA 1
ATOM 815 C C . LYS A 1 104 ? -2.613 4.813 -0.068 1.00 76.75 104 LYS A C 1
ATOM 817 O O . LYS A 1 104 ? -1.419 4.898 -0.350 1.00 76.75 104 LYS A O 1
ATOM 822 N N . ALA A 1 105 ? -3.243 3.642 -0.011 1.00 82.94 105 ALA A N 1
ATOM 823 C CA . ALA A 1 105 ? -2.600 2.348 -0.175 1.00 82.94 105 ALA A CA 1
ATOM 824 C C . ALA A 1 105 ? -2.960 1.682 -1.512 1.00 82.94 105 ALA A C 1
ATOM 826 O O . ALA A 1 105 ? -3.689 2.213 -2.348 1.00 82.94 105 ALA A O 1
ATOM 827 N N . TYR A 1 106 ? -2.412 0.487 -1.722 1.00 84.50 106 TYR A N 1
ATOM 828 C CA . TYR A 1 106 ? -2.820 -0.381 -2.819 1.00 84.50 106 TYR A CA 1
ATOM 829 C C . TYR A 1 106 ? -4.232 -0.944 -2.548 1.00 84.50 106 TYR A C 1
ATOM 831 O O . TYR A 1 106 ? -4.554 -1.247 -1.394 1.00 84.50 106 TYR A O 1
ATOM 839 N N . PRO A 1 107 ? -5.072 -1.134 -3.585 1.00 86.56 107 PRO A N 1
ATOM 840 C CA . PRO A 1 107 ? -6.383 -1.754 -3.421 1.00 86.56 107 PRO A CA 1
ATOM 841 C C . PRO A 1 107 ? -6.262 -3.153 -2.811 1.00 86.56 107 PRO A C 1
ATOM 843 O O . PRO A 1 107 ? -5.492 -3.985 -3.298 1.00 86.56 107 PRO A O 1
ATOM 846 N N . SER A 1 108 ? -7.029 -3.422 -1.757 1.00 88.19 108 SER A N 1
ATOM 847 C CA . SER A 1 108 ? -7.002 -4.698 -1.046 1.00 88.19 108 SER A CA 1
ATOM 848 C C . SER A 1 108 ? -8.356 -5.011 -0.417 1.00 88.19 108 SER A C 1
ATOM 850 O O . SER A 1 108 ? -9.121 -4.110 -0.087 1.00 88.19 108 SER A O 1
ATOM 852 N N . LEU A 1 109 ? -8.630 -6.304 -0.256 1.00 90.31 109 LEU A N 1
ATOM 853 C CA . LEU A 1 109 ? -9.780 -6.842 0.478 1.00 90.31 109 LEU A CA 1
ATOM 854 C C . LEU A 1 109 ? -9.330 -7.652 1.706 1.00 90.31 109 LEU A C 1
ATOM 856 O O . LEU A 1 109 ? -10.110 -8.419 2.266 1.00 90.31 109 LEU A O 1
ATOM 860 N N . LEU A 1 110 ? -8.049 -7.555 2.074 1.00 90.25 110 LEU A N 1
ATOM 861 C CA . LEU A 1 110 ? -7.491 -8.273 3.214 1.00 90.25 110 LEU A CA 1
ATOM 862 C C . LEU A 1 110 ? -7.979 -7.656 4.536 1.00 90.25 110 LEU A C 1
ATOM 864 O O . LEU A 1 110 ? -8.089 -6.431 4.617 1.00 90.25 110 LEU A O 1
ATOM 868 N N . PRO A 1 111 ? -8.206 -8.477 5.579 1.00 91.12 111 PRO A N 1
ATOM 869 C CA . PRO A 1 111 ? -8.422 -7.970 6.932 1.00 91.12 111 PRO A CA 1
ATOM 870 C C . PRO A 1 111 ? -7.165 -7.261 7.444 1.00 91.12 111 PRO A C 1
ATOM 872 O O . PRO A 1 111 ? -6.061 -7.529 6.952 1.00 91.12 111 PRO A O 1
ATOM 875 N N . LEU A 1 112 ? -7.318 -6.395 8.446 1.00 85.25 112 LEU A N 1
ATOM 876 C CA . LEU A 1 112 ? -6.278 -5.480 8.920 1.00 85.25 112 LEU A CA 1
ATOM 877 C C . LEU A 1 112 ? -4.943 -6.185 9.193 1.00 85.25 112 LEU A C 1
ATOM 879 O O . LEU A 1 112 ? -3.910 -5.772 8.660 1.00 85.25 112 LEU A O 1
ATOM 883 N N . GLY A 1 113 ? -4.953 -7.282 9.956 1.00 83.50 113 GLY A N 1
ATOM 884 C CA . GLY A 1 113 ? -3.719 -8.006 10.285 1.00 83.50 113 GLY A CA 1
ATOM 885 C C . GLY A 1 113 ? -2.982 -8.554 9.052 1.00 83.50 113 GLY A C 1
ATOM 886 O O . GLY A 1 113 ? -1.757 -8.452 8.947 1.00 83.50 113 GLY A O 1
ATOM 887 N N . SER A 1 114 ? -3.728 -9.093 8.082 1.00 88.38 114 SER A N 1
ATOM 888 C CA . SER A 1 114 ? -3.153 -9.621 6.834 1.00 88.38 114 SER A CA 1
ATOM 889 C C . SER A 1 114 ? -2.711 -8.502 5.893 1.00 88.38 114 SER A C 1
ATOM 891 O O . SER A 1 114 ? -1.651 -8.600 5.275 1.00 88.38 114 SER A O 1
ATOM 893 N N . TRP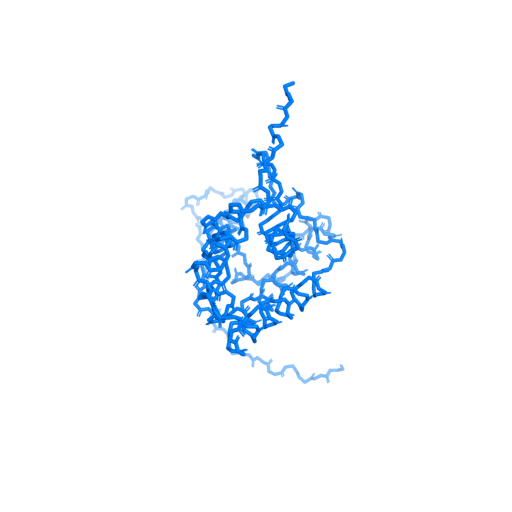 A 1 115 ? -3.496 -7.427 5.810 1.00 89.94 115 TRP A N 1
ATOM 894 C CA . TRP A 1 115 ? -3.177 -6.234 5.032 1.00 89.94 115 TRP A CA 1
ATOM 895 C C . TRP A 1 115 ? -1.882 -5.584 5.513 1.00 89.94 115 TRP A C 1
ATOM 897 O O . TRP A 1 115 ? -1.013 -5.249 4.708 1.00 89.94 115 TRP A O 1
ATOM 907 N N . PHE A 1 116 ? -1.716 -5.465 6.828 1.00 83.94 116 PHE A N 1
ATOM 908 C CA . PHE A 1 116 ? -0.528 -4.869 7.415 1.00 83.94 116 PHE A CA 1
ATOM 909 C C . PHE A 1 116 ? 0.720 -5.728 7.164 1.00 83.94 116 PHE A C 1
ATOM 911 O O . PHE A 1 116 ? 1.776 -5.211 6.791 1.00 83.94 116 PHE A O 1
ATOM 918 N N . SER A 1 117 ? 0.595 -7.056 7.265 1.00 84.94 117 SER A N 1
ATOM 919 C CA . SER A 1 117 ? 1.694 -7.959 6.907 1.00 84.94 117 SER A CA 1
ATOM 920 C C . SER A 1 117 ? 2.077 -7.867 5.422 1.00 84.94 117 SER A C 1
ATOM 922 O O . SER A 1 117 ? 3.270 -7.885 5.108 1.00 84.94 117 SER A O 1
ATOM 924 N N . ASP A 1 118 ? 1.099 -7.770 4.513 1.00 87.69 118 ASP A N 1
ATOM 925 C CA . ASP A 1 118 ? 1.344 -7.596 3.072 1.00 87.69 118 ASP A CA 1
ATOM 926 C C . ASP A 1 118 ? 1.997 -6.235 2.781 1.00 87.69 118 ASP A C 1
ATOM 928 O O . ASP A 1 118 ? 2.974 -6.153 2.031 1.00 87.69 118 ASP A O 1
ATOM 932 N N . LEU A 1 119 ? 1.543 -5.169 3.450 1.00 84.62 119 LEU A N 1
ATOM 933 C CA . LEU A 1 119 ? 2.135 -3.834 3.353 1.00 84.62 119 LEU A CA 1
ATOM 934 C C . LEU A 1 119 ? 3.616 -3.844 3.761 1.00 84.62 119 LEU A C 1
ATOM 936 O O . LEU A 1 119 ? 4.456 -3.329 3.019 1.00 84.62 119 LEU A O 1
ATOM 940 N N . LEU A 1 120 ? 3.958 -4.472 4.890 1.00 82.44 120 LEU A N 1
ATOM 941 C CA . LEU A 1 120 ? 5.349 -4.605 5.334 1.00 82.44 120 LEU A CA 1
ATOM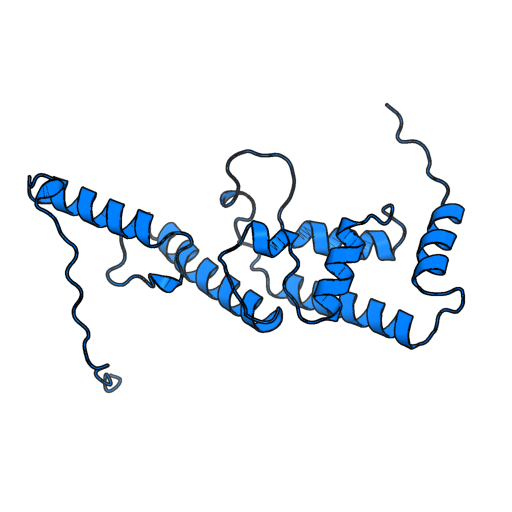 942 C C . LEU A 1 120 ? 6.204 -5.391 4.335 1.00 82.44 120 LEU A C 1
ATOM 944 O O . LEU A 1 120 ? 7.362 -5.038 4.096 1.00 82.44 120 LEU A O 1
ATOM 948 N N . GLN A 1 121 ? 5.656 -6.445 3.729 1.00 85.69 121 GLN A N 1
ATOM 949 C CA . GLN A 1 121 ? 6.373 -7.218 2.718 1.00 85.69 121 GLN A CA 1
ATOM 950 C C . GLN A 1 121 ? 6.663 -6.380 1.465 1.00 85.69 121 GLN A C 1
ATOM 952 O O . GLN A 1 121 ? 7.790 -6.402 0.959 1.00 85.69 121 GLN A O 1
ATOM 957 N N . ARG A 1 122 ? 5.677 -5.613 0.984 1.00 87.88 122 ARG A N 1
ATOM 958 C CA . ARG A 1 122 ? 5.843 -4.685 -0.149 1.00 87.88 122 ARG A CA 1
ATOM 959 C C . ARG A 1 122 ? 6.879 -3.619 0.154 1.00 87.88 122 ARG A C 1
ATOM 961 O O . ARG A 1 122 ? 7.761 -3.376 -0.668 1.00 87.88 122 ARG A O 1
ATOM 968 N N . TYR A 1 123 ? 6.795 -3.033 1.344 1.00 83.31 123 TYR A N 1
ATOM 969 C CA . TYR A 1 123 ? 7.756 -2.049 1.806 1.00 83.31 123 TYR A CA 1
ATOM 970 C C . TYR A 1 123 ? 9.178 -2.609 1.784 1.00 83.31 123 TYR A C 1
ATOM 972 O O . TYR A 1 123 ? 10.047 -2.018 1.156 1.00 83.31 123 TYR A O 1
ATOM 980 N N . ARG A 1 124 ? 9.413 -3.787 2.374 1.00 83.38 124 ARG A N 1
ATOM 981 C CA . ARG A 1 124 ? 10.743 -4.421 2.379 1.00 83.38 124 ARG A CA 1
ATOM 982 C C . ARG A 1 124 ? 11.272 -4.674 0.970 1.00 83.38 124 ARG A C 1
ATOM 984 O O . ARG A 1 124 ? 12.451 -4.442 0.719 1.00 83.38 124 ARG A O 1
ATOM 991 N N . ALA A 1 125 ? 10.418 -5.131 0.053 1.00 84.50 125 ALA A N 1
ATOM 992 C CA . ALA A 1 125 ? 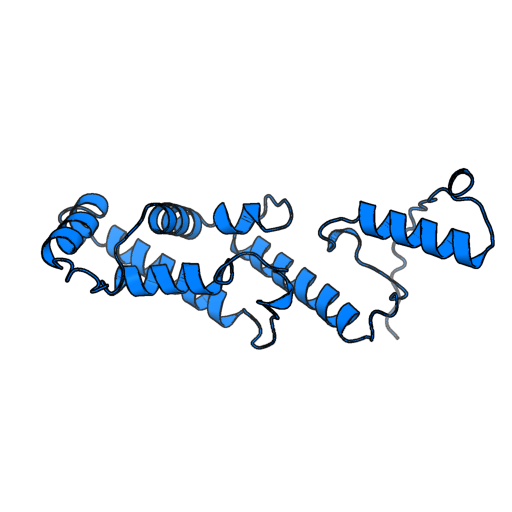10.808 -5.365 -1.335 1.00 84.50 125 ALA A CA 1
ATOM 993 C C . ALA A 1 125 ? 11.214 -4.062 -2.049 1.00 84.50 125 ALA A C 1
ATOM 995 O O . ALA A 1 125 ? 12.232 -4.033 -2.740 1.00 84.50 125 ALA A O 1
ATOM 996 N N . LEU A 1 126 ? 10.445 -2.985 -1.859 1.00 82.69 126 LEU A N 1
ATOM 997 C CA . LEU A 1 126 ? 10.747 -1.669 -2.425 1.00 82.69 126 LEU A CA 1
ATOM 998 C C . LEU A 1 126 ? 11.984 -1.043 -1.782 1.00 82.69 126 LEU A C 1
ATOM 1000 O O . LEU A 1 126 ? 12.865 -0.582 -2.497 1.00 82.69 126 LEU A O 1
ATOM 1004 N N . HIS A 1 127 ? 12.080 -1.077 -0.455 1.00 82.19 127 HIS A N 1
ATOM 1005 C CA . HIS A 1 127 ? 13.229 -0.575 0.285 1.00 82.19 127 HIS A CA 1
ATOM 1006 C C . HIS A 1 127 ? 14.508 -1.280 -0.164 1.00 82.19 127 HIS A C 1
ATOM 1008 O O . HIS A 1 127 ? 15.476 -0.618 -0.511 1.00 82.19 127 HIS A O 1
ATOM 1014 N N . HIS A 1 128 ? 14.496 -2.614 -0.264 1.00 83.44 128 HIS A N 1
ATOM 1015 C CA . HIS A 1 128 ? 15.636 -3.368 -0.783 1.00 83.44 128 HIS A CA 1
ATOM 1016 C C . HIS A 1 128 ? 16.047 -2.911 -2.190 1.00 83.44 128 HIS A C 1
ATOM 1018 O O . HIS A 1 128 ? 17.235 -2.747 -2.453 1.00 83.44 128 HIS A O 1
ATOM 1024 N N . TRP A 1 129 ? 15.076 -2.662 -3.075 1.00 84.12 129 TRP A N 1
ATOM 1025 C CA . TRP A 1 129 ? 15.357 -2.154 -4.417 1.00 84.12 129 TRP A CA 1
ATOM 1026 C C . TRP A 1 129 ? 15.979 -0.747 -4.389 1.00 84.12 129 TRP A C 1
ATOM 1028 O O . TRP A 1 129 ? 16.985 -0.508 -5.061 1.00 84.12 129 TRP A O 1
ATOM 1038 N N . VAL A 1 130 ? 15.443 0.162 -3.572 1.00 82.31 130 VAL A N 1
ATOM 1039 C CA . VAL A 1 130 ? 15.982 1.522 -3.395 1.00 82.31 130 VAL A CA 1
ATOM 1040 C C . VAL A 1 130 ? 17.401 1.485 -2.821 1.00 82.31 130 VAL A C 1
ATOM 1042 O O . VAL A 1 130 ? 18.288 2.145 -3.355 1.00 82.31 130 VAL A O 1
ATOM 1045 N N . SER A 1 131 ? 17.647 0.665 -1.794 1.00 83.62 131 SER A N 1
ATOM 1046 C CA . SER A 1 131 ? 18.972 0.497 -1.182 1.00 83.62 131 SER A CA 1
ATOM 1047 C C . SER A 1 131 ? 20.007 -0.133 -2.122 1.00 83.62 131 SER A C 1
ATOM 1049 O O . SER A 1 131 ? 21.199 -0.042 -1.855 1.00 83.62 131 SER A O 1
ATOM 1051 N N . SER A 1 132 ? 19.574 -0.774 -3.211 1.00 83.00 132 SER A N 1
ATOM 1052 C CA . SER A 1 132 ? 20.444 -1.348 -4.248 1.00 83.00 132 SER A CA 1
ATOM 1053 C C . SER A 1 132 ? 20.738 -0.373 -5.402 1.00 83.00 132 SER A C 1
ATOM 1055 O O . SER A 1 132 ? 20.770 -0.773 -6.565 1.00 83.00 132 SER A O 1
ATOM 1057 N N . ASP A 1 133 ? 20.901 0.919 -5.095 1.00 80.81 133 ASP A N 1
ATOM 1058 C CA . ASP A 1 133 ? 21.183 2.003 -6.056 1.00 80.81 133 ASP A CA 1
ATOM 1059 C C . ASP A 1 133 ? 20.170 2.104 -7.215 1.00 80.81 133 ASP A C 1
ATOM 1061 O O . ASP A 1 133 ? 20.513 2.485 -8.337 1.00 80.81 133 ASP A O 1
ATOM 1065 N N . PHE A 1 134 ? 18.908 1.731 -6.971 1.00 78.00 134 PHE A N 1
ATOM 1066 C CA . PHE A 1 134 ? 17.853 1.628 -7.992 1.00 78.00 134 PHE A CA 1
ATOM 1067 C C . PHE A 1 134 ? 18.195 0.705 -9.178 1.00 78.00 134 PHE A C 1
ATOM 1069 O O . PHE A 1 134 ? 17.523 0.747 -10.217 1.00 78.00 134 PHE A O 1
ATOM 1076 N N . ALA A 1 135 ? 19.198 -0.166 -9.043 1.00 82.19 135 ALA A N 1
ATOM 1077 C CA . ALA A 1 135 ? 19.516 -1.153 -10.062 1.00 82.19 135 ALA A CA 1
ATOM 1078 C C . ALA A 1 135 ? 18.319 -2.095 -10.254 1.00 82.19 135 ALA A C 1
ATOM 1080 O O . ALA A 1 135 ? 17.746 -2.598 -9.290 1.00 82.19 135 ALA A O 1
ATOM 1081 N N . LEU A 1 136 ? 17.908 -2.324 -11.505 1.00 82.12 136 LEU A N 1
ATOM 1082 C CA . LEU A 1 136 ? 16.774 -3.197 -11.804 1.00 82.12 136 LEU A CA 1
ATOM 1083 C C . LEU A 1 136 ? 17.100 -4.632 -11.347 1.00 82.12 136 LEU A C 1
ATOM 1085 O O . LEU A 1 136 ? 18.039 -5.227 -11.886 1.00 82.12 136 LEU A O 1
ATOM 1089 N N . PRO A 1 137 ? 16.352 -5.214 -10.391 1.00 83.44 137 PRO A N 1
ATOM 1090 C CA . PRO A 1 137 ? 16.651 -6.553 -9.915 1.00 83.44 137 PRO A CA 1
ATOM 1091 C C . PRO A 1 137 ? 16.350 -7.598 -11.002 1.00 83.44 137 PRO A C 1
ATOM 1093 O O . PRO A 1 137 ? 15.452 -7.405 -11.826 1.00 83.44 137 PRO A O 1
ATOM 1096 N N . PRO A 1 138 ? 17.050 -8.749 -10.992 1.00 82.31 138 PRO A N 1
ATOM 1097 C CA . PRO A 1 138 ? 16.853 -9.813 -11.982 1.00 82.31 138 PRO A CA 1
ATOM 1098 C C . PRO A 1 138 ? 15.459 -10.449 -11.905 1.00 82.31 138 PRO A C 1
ATOM 1100 O O . PRO A 1 138 ? 14.989 -11.044 -12.871 1.00 82.31 138 PRO A O 1
ATOM 1103 N N . THR A 1 139 ? 14.789 -10.326 -10.758 1.00 85.94 139 THR A N 1
ATOM 1104 C CA . THR A 1 139 ? 13.391 -10.718 -10.572 1.00 85.94 139 THR A CA 1
ATOM 1105 C C . THR A 1 139 ? 12.669 -9.621 -9.805 1.00 85.94 139 THR A C 1
ATOM 1107 O O . THR A 1 139 ? 13.225 -9.040 -8.876 1.00 85.94 139 THR A O 1
ATOM 1110 N N . MET A 1 140 ? 11.430 -9.330 -10.198 1.00 88.06 140 MET A N 1
ATOM 1111 C CA . MET A 1 140 ? 10.600 -8.309 -9.563 1.00 88.06 140 MET A CA 1
ATOM 1112 C C . MET A 1 140 ? 9.244 -8.905 -9.203 1.00 88.06 140 MET A C 1
ATOM 1114 O O . MET A 1 140 ? 8.588 -9.548 -10.025 1.00 88.06 140 MET A O 1
ATOM 1118 N N . TRP A 1 141 ? 8.798 -8.659 -7.973 1.00 91.06 141 TRP A N 1
ATOM 1119 C CA . TRP A 1 141 ? 7.449 -9.001 -7.547 1.00 91.06 141 TRP A CA 1
ATOM 1120 C C . TRP A 1 141 ? 6.453 -7.966 -8.085 1.00 91.06 141 TRP A C 1
ATOM 1122 O O . TRP A 1 141 ? 6.133 -6.985 -7.419 1.00 91.06 141 TRP A O 1
ATOM 1132 N N . LEU A 1 142 ? 5.961 -8.186 -9.309 1.00 89.56 142 LEU A N 1
ATOM 1133 C CA . LEU A 1 142 ? 5.045 -7.256 -9.987 1.00 89.56 142 LEU A CA 1
ATOM 1134 C C . LEU A 1 142 ? 3.794 -6.936 -9.156 1.00 89.56 142 LEU A C 1
ATOM 1136 O O . LEU A 1 142 ? 3.386 -5.783 -9.099 1.00 89.56 142 LEU A O 1
ATOM 1140 N N . GLY A 1 143 ? 3.217 -7.935 -8.480 1.00 88.50 143 GLY A N 1
ATOM 1141 C CA . GLY A 1 143 ? 2.032 -7.753 -7.635 1.00 88.50 143 GLY A CA 1
ATOM 1142 C C . GLY A 1 143 ? 2.274 -6.913 -6.378 1.00 88.50 143 GLY A C 1
ATOM 1143 O O . GLY A 1 143 ? 1.309 -6.434 -5.791 1.00 88.50 143 GLY A O 1
ATOM 1144 N N . GLY A 1 144 ? 3.536 -6.714 -5.986 1.00 87.50 144 GLY A N 1
ATOM 1145 C CA . GLY A 1 144 ? 3.923 -5.873 -4.854 1.00 87.50 144 GLY A CA 1
ATOM 1146 C C . GLY A 1 144 ? 3.963 -4.376 -5.180 1.00 87.50 144 GLY A C 1
ATOM 1147 O O . GLY A 1 144 ? 3.925 -3.555 -4.265 1.00 87.50 144 GLY A O 1
ATOM 1148 N N . LEU A 1 145 ? 4.004 -4.010 -6.466 1.00 86.94 145 LEU A N 1
ATOM 1149 C CA . LEU A 1 145 ? 4.060 -2.620 -6.920 1.00 86.94 145 LEU A CA 1
ATOM 1150 C C . LEU A 1 145 ? 2.696 -1.928 -6.788 1.00 86.94 145 LEU A C 1
ATOM 1152 O O . LEU A 1 145 ? 1.658 -2.537 -7.036 1.00 86.94 145 LEU A O 1
ATOM 1156 N N . PHE A 1 146 ? 2.708 -0.625 -6.496 1.00 85.31 146 PHE A N 1
ATOM 1157 C CA . PHE A 1 146 ? 1.498 0.212 -6.507 1.00 85.31 146 PHE A CA 1
ATOM 1158 C C . PHE A 1 146 ? 0.918 0.380 -7.919 1.00 85.31 146 PHE A C 1
ATOM 1160 O O . PHE A 1 146 ? -0.294 0.371 -8.097 1.00 85.31 146 PHE A O 1
ATOM 1167 N N . SER A 1 147 ? 1.787 0.501 -8.931 1.00 86.06 147 SER A N 1
ATOM 1168 C CA . SER A 1 147 ? 1.393 0.547 -10.343 1.00 86.06 147 SER A CA 1
ATOM 1169 C C . SER A 1 147 ? 2.296 -0.354 -11.195 1.00 86.06 147 SER A C 1
ATOM 1171 O O . SER A 1 147 ? 3.337 0.088 -11.697 1.00 86.06 147 SER A O 1
ATOM 1173 N N . PRO A 1 148 ? 1.908 -1.627 -11.400 1.00 91.06 148 PRO A N 1
ATOM 1174 C CA . PRO A 1 148 ? 2.655 -2.549 -12.254 1.00 91.06 148 PRO A CA 1
ATOM 1175 C C . PRO A 1 148 ? 2.709 -2.083 -13.715 1.00 91.06 148 PRO A C 1
ATOM 1177 O O . PRO A 1 148 ? 3.712 -2.285 -14.396 1.00 91.06 148 PRO A O 1
ATOM 1180 N N . GLN A 1 149 ? 1.658 -1.413 -14.202 1.00 91.81 149 GLN A N 1
ATOM 1181 C CA . GLN A 1 149 ? 1.603 -0.899 -15.574 1.00 91.81 149 GLN A CA 1
ATOM 1182 C C . GLN A 1 149 ? 2.703 0.136 -15.839 1.00 91.81 149 GLN A C 1
ATOM 1184 O O . GLN A 1 149 ? 3.372 0.076 -16.875 1.00 91.81 149 GLN A O 1
ATOM 1189 N N . SER A 1 150 ? 2.906 1.080 -14.915 1.00 91.56 150 SER A N 1
ATOM 1190 C CA . SER A 1 150 ? 3.943 2.109 -15.049 1.00 91.56 150 SER A CA 1
ATOM 1191 C C . SER A 1 150 ? 5.334 1.482 -15.129 1.00 91.56 150 SER A C 1
ATOM 1193 O O . SER A 1 150 ? 6.141 1.869 -15.974 1.00 91.56 150 SER A O 1
ATOM 1195 N N . PHE A 1 151 ? 5.587 0.456 -14.314 1.00 91.38 151 PHE A N 1
ATOM 1196 C CA . PHE A 1 151 ? 6.831 -0.307 -14.357 1.00 91.38 151 PHE A CA 1
ATOM 1197 C C . PHE A 1 151 ? 7.035 -1.007 -15.706 1.00 91.38 151 PHE A C 1
ATOM 1199 O O . PHE A 1 151 ? 8.074 -0.840 -16.341 1.00 91.38 151 PHE A O 1
ATOM 1206 N N . LEU A 1 152 ? 6.028 -1.736 -16.192 1.00 92.75 152 LEU A N 1
ATOM 1207 C CA . LEU A 1 152 ? 6.090 -2.418 -17.487 1.00 92.75 152 LEU A CA 1
ATOM 1208 C C . LEU A 1 152 ? 6.332 -1.442 -18.647 1.00 92.75 152 LEU A C 1
ATOM 1210 O O . LEU A 1 152 ? 7.107 -1.729 -19.559 1.00 92.75 152 LEU A O 1
ATOM 1214 N N . THR A 1 153 ? 5.731 -0.256 -18.573 1.00 93.50 153 THR A N 1
ATOM 1215 C CA . THR A 1 153 ? 5.952 0.821 -19.544 1.00 93.50 153 THR A CA 1
ATOM 1216 C C . THR A 1 153 ? 7.404 1.303 -19.508 1.00 93.50 153 THR A C 1
ATOM 1218 O O . THR A 1 153 ? 8.031 1.436 -20.559 1.00 93.50 153 THR A O 1
ATOM 1221 N N . ALA A 1 154 ? 7.975 1.505 -18.317 1.00 91.56 154 ALA A N 1
ATOM 1222 C CA . ALA A 1 154 ? 9.379 1.883 -18.158 1.00 91.56 154 ALA A CA 1
ATOM 1223 C C . ALA A 1 154 ? 10.338 0.803 -18.695 1.00 91.56 154 ALA A C 1
ATOM 1225 O O . ALA A 1 154 ? 11.341 1.132 -19.333 1.00 91.56 154 ALA A O 1
ATOM 1226 N N . VAL A 1 155 ? 10.011 -0.482 -18.512 1.00 91.44 155 VAL A N 1
ATOM 1227 C CA . VAL A 1 155 ? 10.779 -1.603 -19.081 1.00 91.44 155 VAL A CA 1
ATOM 1228 C C . VAL A 1 155 ? 10.740 -1.577 -20.611 1.00 91.44 155 VAL A C 1
ATOM 1230 O O . VAL A 1 155 ? 11.796 -1.672 -21.240 1.00 91.44 155 VAL A O 1
ATOM 1233 N N . ILE A 1 156 ? 9.563 -1.382 -21.221 1.00 93.00 156 ILE A N 1
ATOM 1234 C CA . ILE A 1 156 ? 9.429 -1.233 -22.683 1.00 93.00 156 ILE A CA 1
ATOM 1235 C C . ILE A 1 156 ? 10.287 -0.065 -23.180 1.00 93.00 156 ILE A C 1
ATOM 1237 O O . ILE A 1 156 ? 11.074 -0.231 -24.110 1.00 93.00 156 ILE A O 1
ATOM 1241 N N . GLN A 1 157 ? 10.178 1.103 -22.541 1.00 93.75 157 GLN A N 1
ATOM 1242 C CA . GLN A 1 157 ? 10.934 2.301 -22.919 1.00 93.75 157 GLN A CA 1
ATOM 1243 C C . GLN A 1 157 ? 12.448 2.087 -22.820 1.00 93.75 157 GLN A C 1
ATOM 1245 O O . GLN A 1 157 ? 13.188 2.446 -23.737 1.00 93.75 157 GLN A O 1
ATOM 1250 N N . THR A 1 158 ? 12.911 1.482 -21.726 1.00 91.69 158 THR A N 1
ATOM 1251 C CA . THR A 1 158 ? 14.335 1.198 -21.500 1.00 91.69 158 THR A CA 1
ATOM 1252 C C . THR A 1 158 ? 14.858 0.185 -22.517 1.00 91.69 158 THR A C 1
ATOM 1254 O O . THR A 1 158 ? 15.942 0.368 -23.068 1.00 91.69 158 THR A O 1
ATOM 1257 N N . SER A 1 159 ? 14.069 -0.846 -22.832 1.00 92.12 159 SER A N 1
ATOM 1258 C CA . SER A 1 159 ? 14.410 -1.835 -23.860 1.00 92.12 159 SER A CA 1
ATOM 1259 C C . SER A 1 159 ? 14.464 -1.221 -25.261 1.00 92.12 159 SER A C 1
ATOM 1261 O O . SER A 1 159 ? 15.404 -1.496 -26.005 1.00 92.12 159 SER A O 1
ATOM 1263 N N . GLY A 1 160 ? 13.512 -0.350 -25.607 1.00 95.31 160 GLY A N 1
ATOM 1264 C CA . GLY A 1 160 ? 13.493 0.346 -26.894 1.00 95.31 160 GLY A CA 1
ATOM 1265 C C . GLY A 1 160 ? 14.717 1.223 -27.104 1.00 95.31 160 GLY A C 1
ATOM 1266 O O . GLY A 1 160 ? 15.364 1.120 -28.141 1.00 95.31 160 GLY A O 1
ATOM 1267 N N . ARG A 1 161 ? 15.109 1.995 -26.081 1.00 94.12 161 ARG A N 1
ATOM 1268 C CA . ARG A 1 161 ? 16.346 2.795 -26.109 1.00 94.12 161 ARG A CA 1
ATOM 1269 C C . ARG A 1 161 ? 17.601 1.932 -26.221 1.00 94.12 161 ARG A C 1
ATOM 1271 O O . ARG A 1 161 ? 18.539 2.321 -26.896 1.00 94.12 161 ARG A O 1
ATOM 1278 N N . LYS A 1 162 ? 17.634 0.773 -25.557 1.00 93.25 162 LYS A N 1
ATOM 1279 C CA . LYS A 1 162 ? 18.794 -0.131 -25.579 1.00 93.25 162 LYS A CA 1
ATOM 1280 C C . LYS A 1 162 ? 19.017 -0.787 -26.948 1.00 93.25 162 LYS A C 1
ATOM 1282 O O . LYS A 1 162 ? 20.154 -1.107 -27.274 1.00 93.25 162 LYS A O 1
ATOM 1287 N N . HIS A 1 163 ? 17.949 -1.024 -27.708 1.00 93.12 163 HIS A N 1
ATOM 1288 C CA . HIS A 1 163 ? 18.000 -1.732 -28.992 1.00 93.12 163 HIS A CA 1
ATOM 1289 C C . HIS A 1 163 ? 17.709 -0.829 -30.201 1.00 93.12 163 HIS A C 1
ATOM 1291 O O . HIS A 1 163 ? 17.536 -1.348 -31.301 1.00 93.12 163 HIS A O 1
ATOM 1297 N N . ASP A 1 164 ? 17.611 0.490 -30.001 1.00 94.00 164 ASP A N 1
ATOM 1298 C CA . ASP A 1 164 ? 17.221 1.474 -31.021 1.00 94.00 164 ASP A CA 1
ATOM 1299 C C . ASP A 1 164 ? 15.928 1.099 -31.773 1.00 94.00 164 ASP A C 1
ATOM 1301 O O . ASP A 1 164 ? 15.780 1.302 -32.981 1.00 94.00 164 ASP A O 1
ATOM 1305 N N . LEU A 1 165 ? 14.964 0.532 -31.040 1.00 93.81 165 LEU A N 1
ATOM 1306 C CA . LEU A 1 165 ? 13.662 0.136 -31.569 1.00 93.81 165 LEU A CA 1
ATOM 1307 C C . LEU A 1 165 ? 12.593 1.171 -31.204 1.00 93.81 165 LEU A C 1
ATOM 1309 O O . LEU A 1 165 ? 12.537 1.628 -30.057 1.00 93.81 165 LEU A O 1
ATOM 1313 N N . PRO A 1 166 ? 11.703 1.521 -32.146 1.00 92.62 166 PRO A N 1
ATOM 1314 C CA . PRO A 1 166 ? 10.610 2.432 -31.855 1.00 92.62 166 PRO A CA 1
ATOM 1315 C C . PRO A 1 166 ? 9.557 1.731 -30.973 1.00 92.62 166 PRO A C 1
ATOM 1317 O O . PRO A 1 166 ? 9.349 0.518 -31.063 1.00 92.62 166 PRO A O 1
ATOM 1320 N N . LEU A 1 167 ? 8.928 2.492 -30.068 1.00 90.31 167 LEU A N 1
ATOM 1321 C CA . LEU A 1 167 ? 8.061 1.952 -29.006 1.00 90.31 167 LEU A CA 1
ATOM 1322 C C . LEU A 1 167 ? 6.824 1.221 -29.549 1.00 90.31 167 LEU A C 1
ATOM 1324 O O . LEU A 1 167 ? 6.341 0.289 -28.916 1.00 90.31 167 LEU A O 1
ATOM 1328 N N . ASP A 1 168 ? 6.330 1.632 -30.715 1.00 92.06 168 ASP A N 1
ATOM 1329 C CA . ASP A 1 168 ? 5.193 1.038 -31.427 1.00 92.06 168 ASP A CA 1
ATOM 1330 C C . ASP A 1 168 ? 5.459 -0.399 -31.904 1.00 92.06 168 ASP A C 1
ATOM 1332 O O . ASP A 1 168 ? 4.518 -1.148 -32.162 1.00 92.06 168 ASP A O 1
ATOM 1336 N N . LYS A 1 169 ? 6.731 -0.802 -31.992 1.00 89.75 169 LYS A N 1
ATOM 1337 C CA . LYS A 1 169 ? 7.146 -2.157 -32.384 1.00 89.75 169 LYS A CA 1
ATOM 1338 C C . LYS A 1 169 ? 7.452 -3.074 -31.203 1.00 89.75 169 LYS A C 1
ATOM 1340 O O . LYS A 1 169 ? 7.844 -4.220 -31.416 1.00 89.75 169 LYS A O 1
ATOM 1345 N N . LEU A 1 170 ? 7.310 -2.590 -29.971 1.00 93.12 170 LEU A N 1
ATOM 1346 C CA . LEU A 1 170 ? 7.606 -3.360 -28.769 1.00 93.12 170 LEU A CA 1
ATOM 1347 C C . LEU A 1 170 ? 6.316 -3.850 -28.116 1.00 93.12 170 LEU A C 1
ATOM 1349 O O . LEU A 1 170 ? 5.377 -3.091 -27.898 1.00 93.12 170 LEU A O 1
ATOM 1353 N N . SER A 1 171 ? 6.300 -5.126 -27.744 1.00 92.31 171 SER A N 1
ATOM 1354 C CA . SER A 1 171 ? 5.203 -5.745 -27.003 1.00 92.31 171 SER A CA 1
ATOM 1355 C C . SER A 1 171 ? 5.751 -6.629 -25.893 1.00 92.31 171 SER A C 1
ATOM 1357 O O . SER A 1 171 ? 6.776 -7.288 -26.068 1.00 92.31 171 SER A O 1
ATOM 1359 N N . ILE A 1 172 ? 5.050 -6.684 -24.763 1.00 91.81 172 ILE A N 1
ATOM 1360 C CA . ILE A 1 172 ? 5.386 -7.607 -23.678 1.00 91.81 172 ILE A CA 1
ATOM 1361 C C . ILE A 1 172 ? 4.839 -8.986 -24.028 1.00 91.81 172 ILE A C 1
ATOM 1363 O O . ILE A 1 172 ? 3.654 -9.136 -24.318 1.00 91.81 172 ILE A O 1
ATOM 1367 N N . HIS A 1 173 ? 5.709 -9.987 -23.973 1.00 92.81 173 HIS A N 1
ATOM 1368 C CA . HIS A 1 173 ? 5.335 -11.388 -24.086 1.00 92.81 173 HIS A CA 1
ATOM 1369 C C . HIS A 1 173 ? 5.414 -12.044 -22.705 1.00 92.81 173 HIS A C 1
ATOM 1371 O O . HIS A 1 173 ? 6.420 -11.902 -22.009 1.00 92.81 173 HIS A O 1
ATOM 1377 N N . CYS A 1 174 ? 4.367 -12.773 -22.321 1.00 91.62 174 CYS A N 1
ATOM 1378 C CA . CYS A 1 174 ? 4.293 -13.480 -21.046 1.00 91.62 174 CYS A CA 1
ATOM 1379 C C . CYS A 1 174 ? 4.249 -14.987 -21.295 1.00 91.62 174 CYS A C 1
ATOM 1381 O O . CYS A 1 174 ? 3.347 -15.479 -21.969 1.00 91.62 174 CYS A O 1
ATOM 1383 N N . GLU A 1 175 ? 5.189 -15.719 -20.704 1.00 93.31 175 GLU A N 1
ATOM 1384 C CA . GLU A 1 175 ? 5.208 -17.179 -20.725 1.00 93.31 175 GLU A CA 1
ATOM 1385 C C . GLU A 1 175 ? 4.933 -17.723 -19.319 1.00 93.31 175 GLU A C 1
ATOM 1387 O O . GLU A 1 175 ? 5.581 -17.329 -18.348 1.00 93.31 175 GLU A O 1
ATOM 1392 N N . VAL A 1 176 ? 3.961 -18.630 -19.199 1.00 92.00 176 VAL A N 1
ATOM 1393 C CA . VAL A 1 176 ? 3.607 -19.265 -17.923 1.00 92.00 176 VAL A CA 1
ATOM 1394 C C . VAL A 1 176 ? 4.382 -20.570 -17.784 1.00 92.00 176 VAL A C 1
ATOM 1396 O O . VAL A 1 176 ? 4.111 -21.544 -18.484 1.00 92.00 176 VAL A O 1
ATOM 1399 N N . THR A 1 177 ? 5.332 -20.604 -16.852 1.00 89.50 177 THR A N 1
ATOM 1400 C CA . THR A 1 177 ? 6.169 -21.780 -16.593 1.00 89.50 177 THR A CA 1
ATOM 1401 C C . THR A 1 177 ? 5.689 -22.558 -15.368 1.00 89.50 177 THR A C 1
ATOM 1403 O O . THR A 1 177 ? 5.080 -22.018 -14.441 1.00 89.50 177 THR A O 1
ATOM 1406 N N . LYS A 1 178 ? 5.958 -23.870 -15.339 1.00 89.38 178 LYS A N 1
ATOM 1407 C CA . LYS A 1 178 ? 5.749 -24.673 -14.127 1.00 89.38 178 LYS A CA 1
ATOM 1408 C C . LYS A 1 178 ? 6.829 -24.308 -13.112 1.00 89.38 178 LYS A C 1
ATOM 1410 O O . LYS A 1 178 ? 8.002 -24.238 -13.465 1.00 89.38 178 LYS A O 1
ATOM 1415 N N . LYS A 1 179 ? 6.451 -24.145 -11.841 1.00 77.44 179 LYS A N 1
ATOM 1416 C CA . LYS A 1 179 ? 7.412 -23.964 -10.746 1.00 77.44 179 LYS A CA 1
ATOM 1417 C C . LYS A 1 179 ? 8.310 -25.203 -10.663 1.00 77.44 179 LYS A C 1
ATOM 1419 O O . LYS A 1 179 ? 7.894 -26.230 -10.126 1.00 77.44 179 LYS A O 1
ATOM 1424 N N . CYS A 1 180 ? 9.532 -25.123 -11.189 1.00 65.62 180 CYS A N 1
ATOM 1425 C CA . CYS A 1 180 ? 10.551 -26.127 -10.911 1.00 65.62 180 CYS A CA 1
ATOM 1426 C C . CYS A 1 180 ? 10.817 -26.105 -9.403 1.00 65.62 180 CYS A C 1
ATOM 1428 O O . CYS A 1 180 ? 11.183 -25.071 -8.847 1.00 65.62 180 CYS A O 1
ATOM 1430 N N . ARG A 1 181 ? 10.589 -27.232 -8.718 1.00 56.56 181 ARG A N 1
ATOM 1431 C CA . ARG A 1 181 ? 11.101 -27.422 -7.358 1.00 56.56 181 ARG A CA 1
ATOM 1432 C C . ARG A 1 181 ? 12.619 -27.423 -7.473 1.00 56.56 181 ARG A C 1
ATOM 1434 O O . ARG A 1 181 ? 13.192 -28.431 -7.869 1.00 56.56 181 ARG A O 1
ATOM 1441 N N . THR A 1 182 ? 13.257 -26.300 -7.175 1.00 53.78 182 THR A N 1
ATOM 1442 C CA . THR A 1 182 ? 14.699 -26.278 -6.955 1.00 53.78 182 THR A CA 1
ATOM 1443 C C . THR A 1 182 ? 14.963 -27.197 -5.768 1.00 53.78 182 THR A C 1
ATOM 1445 O O . THR A 1 182 ? 14.542 -26.901 -4.651 1.00 53.78 182 THR A O 1
ATOM 1448 N N . SER A 1 183 ? 15.560 -28.362 -6.017 1.00 47.81 183 SER A N 1
ATOM 1449 C CA . SER A 1 183 ? 16.183 -29.162 -4.969 1.00 47.81 183 SER A CA 1
ATOM 1450 C C . SER A 1 183 ? 17.255 -28.282 -4.341 1.00 47.81 183 SER A C 1
ATOM 1452 O O . SER A 1 183 ? 18.185 -27.877 -5.038 1.00 47.81 183 SER A O 1
ATOM 1454 N N . SER A 1 184 ? 17.056 -27.912 -3.081 1.00 42.03 184 SER A N 1
ATOM 1455 C CA . SER A 1 184 ? 17.982 -27.108 -2.291 1.00 42.03 184 SER A CA 1
ATOM 1456 C C . SER A 1 184 ? 19.408 -27.649 -2.442 1.00 42.03 184 SER A C 1
ATOM 1458 O O . SER A 1 184 ? 19.621 -28.841 -2.214 1.00 42.03 184 SER A O 1
ATOM 1460 N N . PHE A 1 185 ? 20.341 -26.791 -2.855 1.00 36.44 185 PHE A N 1
ATOM 1461 C CA . PHE A 1 185 ? 21.769 -26.984 -2.608 1.00 36.44 185 PHE A CA 1
ATOM 1462 C C . PHE A 1 185 ? 22.121 -26.314 -1.283 1.00 36.44 185 PHE A C 1
ATOM 1464 O O . PHE A 1 185 ? 21.517 -25.250 -1.006 1.00 36.44 185 PHE A O 1
#

Secondary structure (DSSP, 8-state):
-PPP---HHHHHHHHHHHH-SS--HHHHHHHHHHHHHHHHHHHTS-TT--TTTT--S-SS--SSHHHHHHHHHHHTTSS---HHHHHHHHHHHTTPPPHHHHTTS------HHHHHHHHHHHHHHHHHHHHTTTPPPSS--GGGSS-HHHHHHHHHHHHHHHHT--GGG----------------

pLDDT: mean 71.63, std 18.41, range [28.48, 95.31]

Foldseek 3Di:
DDDPPDDLVVQVCVLCVVLDVDPDPVSVVLLVQLLVLLVVLVVPDDPPLPQVVLDDDDDDDGQRNVLSVVLVCSVVSNDRDDPLNVQSSVCSSVQHDRPSVCVSDADDPDGNVVVSVLLVVLSVLVVVCVVVVVPDDPDDPLVSDSDSPVVVLVVLVVVCVVVVHDSVPDDDDDDDDDPDPPPDD

InterPro domains:
  IPR026983 Dynein heavy chain [PTHR22878] (33-181)
  IPR041228 Dynein heavy chain, C-terminal domain [PF18199] (69-181)
  IPR043160 Dynein heavy chain, C-terminal domain, barrel region [G3DSA:3.10.490.20] (148-184)